Protein AF-A0A3P7VDZ0-F1 (afdb_monomer)

Mean predicted aligned error: 6.52 Å

Sequence (193 aa):
MVHITSHSSLEEVLNEADRRLKEVRNKMLRQIAEELYSLDHYYYLKSYDWALEEYIEALAFYKFLISGEVLLYSEIIDILQFADLVSEENKKFYIELPEITYLMGLFDVGGELMRLAISEISAGNSNTAVNIVNYMRSLHGCYEFLGNIVHTAEWTKKSQVFRDCLMKVENALYKWKIRENDMLIDASLLTIV

Radius of gyration: 20.83 Å; Cα contacts (8 Å, |Δi|>4): 151; chains: 1; bounding box: 50×41×68 Å

Organism: NCBI:txid42155

Structure (mmCIF, N/CA/C/O backbone):
data_AF-A0A3P7VDZ0-F1
#
_entry.id   AF-A0A3P7VDZ0-F1
#
loop_
_atom_site.group_PDB
_atom_site.id
_atom_site.type_symbol
_atom_site.label_atom_id
_atom_site.label_alt_id
_atom_site.label_comp_id
_atom_site.label_asym_id
_atom_site.label_entity_id
_atom_site.label_seq_id
_atom_site.pdbx_PDB_ins_code
_atom_site.Cartn_x
_atom_site.Cartn_y
_atom_site.Cartn_z
_atom_site.occupancy
_atom_site.B_iso_or_equiv
_atom_site.auth_seq_id
_atom_site.auth_comp_id
_atom_site.auth_asym_id
_atom_site.auth_atom_id
_atom_site.pdbx_PDB_model_num
ATOM 1 N N . MET A 1 1 ? 9.859 -6.604 4.871 1.00 41.88 1 MET A N 1
ATOM 2 C CA . MET A 1 1 ? 10.698 -6.435 3.668 1.00 41.88 1 MET A CA 1
ATOM 3 C C . MET A 1 1 ? 10.868 -7.776 2.961 1.00 41.88 1 MET A C 1
ATOM 5 O O . MET A 1 1 ? 11.501 -8.678 3.503 1.00 41.88 1 MET A O 1
ATOM 9 N N . VAL A 1 2 ? 10.225 -7.944 1.805 1.00 43.97 2 VAL A N 1
ATOM 10 C CA . VAL A 1 2 ? 10.308 -9.163 0.989 1.00 43.97 2 VAL A CA 1
ATOM 11 C C . VAL A 1 2 ? 11.516 -9.028 0.062 1.00 43.97 2 VAL A C 1
ATOM 13 O O . VAL A 1 2 ? 11.441 -8.372 -0.970 1.00 43.97 2 VAL A O 1
ATOM 16 N N . HIS A 1 3 ? 12.655 -9.603 0.447 1.00 49.34 3 HIS A N 1
ATOM 17 C CA . HIS A 1 3 ? 13.818 -9.713 -0.434 1.00 49.34 3 HIS A CA 1
ATOM 18 C C . HIS A 1 3 ? 13.750 -11.046 -1.182 1.00 49.34 3 HIS A C 1
ATOM 20 O O . HIS A 1 3 ? 13.955 -12.102 -0.584 1.00 49.34 3 HIS A O 1
ATOM 26 N N . ILE A 1 4 ? 13.466 -10.999 -2.487 1.00 53.09 4 ILE A N 1
ATOM 27 C CA . ILE A 1 4 ? 13.519 -12.180 -3.356 1.00 53.09 4 ILE A CA 1
ATOM 28 C C . ILE A 1 4 ? 14.987 -12.619 -3.435 1.00 53.09 4 ILE A C 1
ATOM 30 O O . ILE A 1 4 ? 15.830 -11.932 -4.010 1.00 53.09 4 ILE A O 1
ATOM 34 N N . THR A 1 5 ? 15.312 -13.736 -2.790 1.00 41.34 5 THR A N 1
ATOM 35 C CA . THR A 1 5 ? 16.631 -14.372 -2.873 1.00 41.34 5 THR A CA 1
ATOM 36 C C . THR A 1 5 ? 16.646 -15.337 -4.057 1.00 41.34 5 THR A C 1
ATOM 38 O O . THR A 1 5 ? 15.640 -15.966 -4.364 1.00 41.34 5 THR A O 1
ATOM 41 N N . SER A 1 6 ? 17.805 -15.476 -4.707 1.00 49.75 6 SER A N 1
ATOM 42 C CA . SER A 1 6 ? 18.051 -16.201 -5.972 1.00 49.75 6 SER A CA 1
ATOM 43 C C . SER A 1 6 ? 17.626 -17.689 -6.032 1.00 49.75 6 SER A C 1
ATOM 45 O O . SER A 1 6 ? 17.862 -18.330 -7.055 1.00 49.75 6 SER A O 1
ATOM 47 N N . HIS A 1 7 ? 17.051 -18.261 -4.969 1.00 45.34 7 HIS A N 1
ATOM 48 C CA . HIS A 1 7 ? 16.758 -19.696 -4.845 1.00 45.34 7 HIS A CA 1
ATOM 49 C C . HIS A 1 7 ? 15.307 -20.052 -4.469 1.00 45.34 7 HIS A C 1
ATOM 51 O O . HIS A 1 7 ? 14.965 -21.227 -4.551 1.00 45.34 7 HIS A O 1
ATOM 57 N N . SER A 1 8 ? 14.454 -19.095 -4.085 1.00 61.25 8 SER A N 1
ATOM 58 C CA . SER A 1 8 ? 13.035 -19.347 -3.767 1.00 61.25 8 SER A CA 1
ATOM 59 C C . SER A 1 8 ? 12.136 -19.006 -4.953 1.00 61.25 8 SER A C 1
ATOM 61 O O . SER A 1 8 ? 12.337 -17.968 -5.590 1.00 61.25 8 SER A O 1
ATOM 63 N N . SER A 1 9 ? 11.121 -19.828 -5.231 1.00 79.56 9 SER A N 1
ATOM 64 C CA . SER A 1 9 ? 10.117 -19.476 -6.241 1.00 79.56 9 SER A CA 1
ATOM 65 C C . SER A 1 9 ? 9.322 -18.240 -5.789 1.00 79.56 9 SER A C 1
ATOM 67 O O . SER A 1 9 ? 9.097 -18.033 -4.596 1.00 79.56 9 SER A O 1
ATOM 69 N N . LEU A 1 10 ? 8.894 -17.392 -6.731 1.00 82.75 10 LEU A N 1
ATOM 70 C CA . LEU A 1 10 ? 8.067 -16.213 -6.418 1.00 82.75 10 LEU A CA 1
ATOM 71 C C . LEU A 1 10 ? 6.807 -16.605 -5.626 1.00 82.75 10 LEU A C 1
ATOM 73 O O . LEU A 1 10 ? 6.397 -15.895 -4.714 1.00 82.75 10 LEU A O 1
ATOM 77 N N . GLU A 1 11 ? 6.236 -17.766 -5.939 1.00 88.00 11 GLU A N 1
ATOM 78 C CA . GLU A 1 11 ? 5.072 -18.328 -5.259 1.00 88.00 11 GLU A CA 1
ATOM 79 C C . GLU A 1 11 ? 5.340 -18.625 -3.775 1.00 88.00 11 GLU A C 1
ATOM 81 O O . GLU A 1 11 ? 4.548 -18.234 -2.920 1.00 88.00 11 GLU A O 1
ATOM 86 N N . GLU A 1 12 ? 6.475 -19.243 -3.436 1.00 90.31 12 GLU A N 1
ATOM 87 C CA . GLU A 1 12 ? 6.864 -19.480 -2.037 1.00 90.31 12 GLU A CA 1
ATOM 88 C C . GLU A 1 12 ? 7.007 -18.172 -1.258 1.00 90.31 12 GLU A C 1
ATOM 90 O O . GLU A 1 12 ? 6.553 -18.065 -0.117 1.00 90.31 12 GLU A O 1
ATOM 95 N N . VAL A 1 13 ? 7.610 -17.164 -1.888 1.00 91.06 13 VAL A N 1
ATOM 96 C CA . VAL A 1 13 ? 7.807 -15.845 -1.284 1.00 91.06 13 VAL A CA 1
ATOM 97 C C . VAL A 1 13 ? 6.468 -15.148 -1.031 1.00 91.06 13 VAL A C 1
ATOM 99 O O . VAL A 1 13 ? 6.268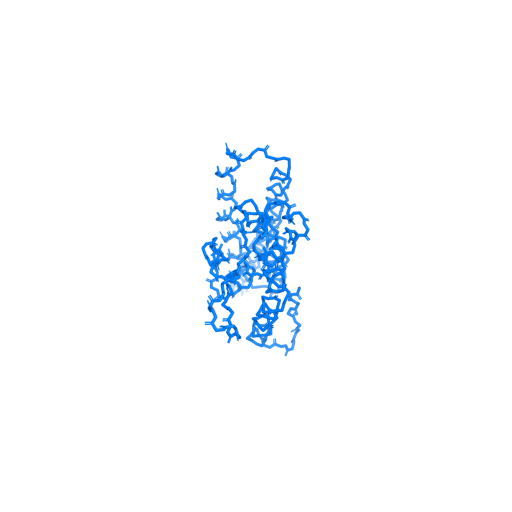 -14.575 0.042 1.00 91.06 13 VAL A O 1
ATOM 102 N N . LEU A 1 14 ? 5.536 -15.218 -1.985 1.00 93.25 14 LEU A N 1
ATOM 103 C CA . LEU A 1 14 ? 4.196 -14.648 -1.841 1.00 93.25 14 LEU A CA 1
ATOM 104 C C . LEU A 1 14 ? 3.371 -15.389 -0.780 1.00 93.25 14 LEU A C 1
ATOM 106 O O . LEU A 1 14 ? 2.705 -14.743 0.028 1.00 93.25 14 LEU A O 1
ATOM 110 N N . ASN A 1 15 ? 3.463 -16.718 -0.717 1.00 94.50 15 ASN A N 1
ATOM 111 C CA . ASN A 1 15 ? 2.801 -17.516 0.316 1.00 94.50 15 ASN A CA 1
ATOM 112 C C . ASN A 1 15 ? 3.334 -17.188 1.719 1.00 94.50 15 ASN A C 1
ATOM 114 O O . ASN A 1 15 ? 2.567 -17.076 2.678 1.00 94.50 15 ASN A O 1
ATOM 118 N N . GLU A 1 16 ? 4.645 -16.984 1.851 1.00 95.12 16 GLU A N 1
ATOM 119 C CA . GLU A 1 16 ? 5.245 -16.563 3.116 1.00 95.12 16 GLU A CA 1
ATOM 120 C C . GLU A 1 16 ? 4.819 -15.143 3.510 1.00 95.12 16 GLU A C 1
ATOM 122 O O . GLU A 1 16 ? 4.532 -14.885 4.682 1.00 95.12 16 GLU A O 1
ATOM 127 N N . ALA A 1 17 ? 4.750 -14.222 2.545 1.00 95.25 17 ALA A N 1
ATOM 128 C CA . ALA A 1 17 ? 4.276 -12.862 2.779 1.00 95.25 17 ALA A CA 1
ATOM 129 C C . ALA A 1 17 ? 2.814 -12.848 3.259 1.00 95.25 17 ALA A C 1
ATOM 131 O O . ALA A 1 17 ? 2.520 -12.215 4.273 1.00 95.25 17 ALA A O 1
ATOM 132 N N . ASP A 1 18 ? 1.928 -13.608 2.608 1.00 96.56 18 ASP A N 1
ATOM 133 C CA . ASP A 1 18 ? 0.525 -13.772 3.011 1.00 96.56 18 ASP A CA 1
ATOM 134 C C . ASP A 1 18 ? 0.398 -14.298 4.446 1.00 96.56 18 ASP A C 1
ATOM 136 O O . ASP A 1 18 ? -0.336 -13.745 5.270 1.00 96.56 18 ASP A O 1
ATOM 140 N N . ARG A 1 19 ? 1.179 -15.333 4.785 1.00 97.25 19 ARG A N 1
ATOM 141 C CA . ARG A 1 19 ? 1.208 -15.897 6.138 1.00 97.25 19 ARG A CA 1
ATOM 142 C C . ARG A 1 19 ? 1.591 -14.845 7.179 1.00 97.25 19 ARG A C 1
ATOM 144 O O . ARG A 1 19 ? 0.934 -14.752 8.216 1.00 97.25 19 ARG A O 1
ATOM 151 N N . ARG A 1 20 ? 2.623 -14.041 6.905 1.00 97.38 20 ARG A N 1
ATOM 152 C CA . ARG A 1 20 ? 3.087 -12.983 7.818 1.00 97.38 20 ARG A CA 1
ATOM 153 C C . ARG A 1 20 ? 2.088 -11.839 7.946 1.00 97.38 20 ARG A C 1
ATOM 155 O O .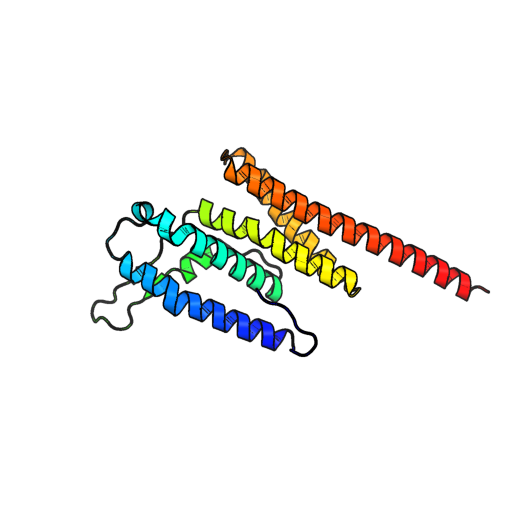 ARG A 1 20 ? 1.855 -11.377 9.057 1.00 97.38 20 ARG A O 1
ATOM 162 N N . LEU A 1 21 ? 1.463 -11.414 6.848 1.00 97.25 21 LEU A N 1
ATOM 163 C CA . LEU A 1 21 ? 0.412 -10.391 6.872 1.00 97.25 21 LEU A CA 1
ATOM 164 C C . LEU A 1 21 ? -0.771 -10.846 7.737 1.00 97.25 21 LEU A C 1
ATOM 166 O O . LEU A 1 21 ? -1.219 -10.116 8.624 1.00 97.25 21 LEU A O 1
ATOM 170 N N . LYS A 1 22 ? -1.208 -12.100 7.567 1.00 96.88 22 LYS A N 1
ATOM 171 C CA . LYS A 1 22 ? -2.244 -12.718 8.409 1.00 96.88 22 LYS A CA 1
ATOM 172 C C . LYS A 1 22 ? -1.822 -12.824 9.871 1.00 96.88 22 LYS A C 1
ATOM 174 O O . LYS A 1 22 ? -2.659 -12.657 10.754 1.00 96.88 22 LYS A O 1
ATOM 179 N N . GLU A 1 23 ? -0.551 -13.095 10.149 1.00 96.62 23 GLU A N 1
ATOM 180 C CA . GLU 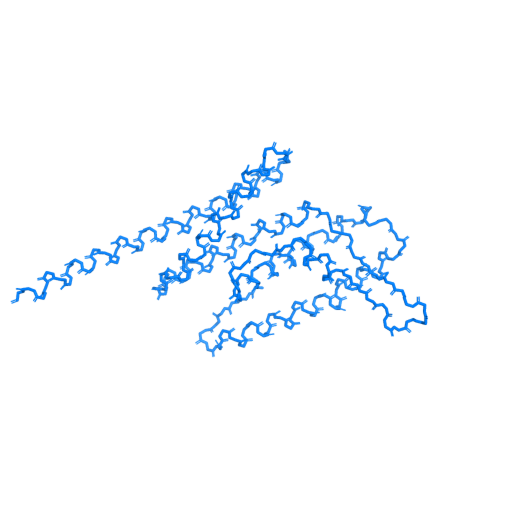A 1 23 ? -0.035 -13.138 11.516 1.00 96.62 23 GLU A CA 1
ATOM 181 C C . GLU A 1 23 ? -0.079 -11.761 12.190 1.00 96.62 23 GLU A C 1
ATOM 183 O O . GLU A 1 23 ? -0.595 -11.657 13.305 1.00 96.62 23 GLU A O 1
ATOM 188 N N . VAL A 1 24 ? 0.382 -10.706 11.507 1.00 96.88 24 VAL A N 1
ATOM 189 C CA . VAL A 1 24 ? 0.306 -9.319 11.999 1.00 96.88 24 VAL A CA 1
ATOM 190 C C . VAL A 1 24 ? -1.144 -8.934 12.281 1.00 96.88 24 VAL A C 1
ATOM 192 O O . VAL A 1 24 ? -1.451 -8.456 13.375 1.00 96.88 24 VAL A O 1
ATOM 195 N N . ARG A 1 25 ? -2.057 -9.234 11.348 1.00 95.81 25 ARG A N 1
ATOM 196 C CA . ARG A 1 25 ? -3.496 -9.018 11.529 1.00 95.81 25 ARG A CA 1
ATOM 197 C C . ARG A 1 25 ? -4.030 -9.736 12.768 1.00 95.81 25 ARG A C 1
ATOM 199 O O . ARG A 1 25 ? -4.633 -9.120 13.639 1.00 95.81 25 ARG A O 1
ATOM 206 N N . ASN A 1 26 ? -3.839 -11.050 12.835 1.00 94.50 26 ASN A N 1
ATOM 207 C CA . ASN A 1 26 ? -4.527 -11.896 13.809 1.00 94.50 26 ASN A CA 1
ATOM 208 C C . ASN A 1 26 ? -3.929 -11.815 15.218 1.00 94.50 26 ASN A C 1
ATOM 210 O O . ASN A 1 26 ? -4.607 -12.201 16.169 1.00 94.50 26 ASN A O 1
ATOM 214 N N . LYS A 1 27 ? -2.679 -11.358 15.353 1.00 93.81 27 LYS A N 1
ATOM 215 C CA . LYS A 1 27 ? -2.020 -11.161 16.647 1.00 93.81 27 LYS A CA 1
ATOM 216 C C . LYS A 1 27 ? -2.000 -9.686 17.028 1.00 93.81 27 LYS A C 1
ATOM 218 O O . LYS A 1 27 ? -2.715 -9.294 17.937 1.00 93.81 27 LYS A O 1
ATOM 223 N N . MET A 1 28 ? -1.216 -8.877 16.319 1.00 94.75 28 MET A N 1
ATOM 224 C CA . MET A 1 28 ? -0.908 -7.504 16.729 1.00 94.75 28 MET A CA 1
ATOM 225 C C . MET A 1 28 ? -2.112 -6.577 16.559 1.00 94.75 28 MET A C 1
ATOM 227 O O . MET A 1 28 ? -2.534 -5.941 17.519 1.00 94.75 28 MET A O 1
ATOM 231 N N . LEU A 1 29 ? -2.706 -6.533 15.361 1.00 95.19 29 LEU A N 1
ATOM 232 C CA . LEU A 1 29 ? -3.853 -5.652 15.108 1.00 95.19 29 LEU A CA 1
ATOM 233 C C . LEU A 1 29 ? -5.083 -6.102 15.898 1.00 95.19 29 LEU A C 1
ATOM 235 O O . LEU A 1 29 ? -5.810 -5.276 16.434 1.00 95.19 29 LEU A O 1
ATOM 239 N N . ARG A 1 30 ? -5.282 -7.413 16.049 1.00 94.62 30 ARG A N 1
ATOM 240 C CA . ARG A 1 30 ? -6.339 -7.930 16.916 1.00 94.62 30 ARG A CA 1
ATOM 241 C C . ARG A 1 30 ? -6.172 -7.475 18.370 1.00 94.62 30 ARG A C 1
ATOM 243 O O . ARG A 1 30 ? -7.149 -7.033 18.957 1.00 94.62 30 ARG A O 1
ATOM 250 N N . GLN A 1 31 ? -4.965 -7.558 18.933 1.00 93.81 31 GLN A N 1
ATOM 251 C CA . GLN A 1 31 ? -4.696 -7.086 20.298 1.00 93.81 31 GLN A CA 1
ATOM 252 C C . GLN A 1 31 ? -5.000 -5.594 20.449 1.00 93.81 31 GLN A C 1
ATOM 254 O O . GLN A 1 31 ? -5.665 -5.209 21.404 1.00 93.81 31 GLN A O 1
ATOM 259 N N . ILE A 1 32 ? -4.603 -4.773 19.471 1.00 94.25 32 ILE A N 1
ATOM 260 C CA . ILE A 1 32 ? -4.946 -3.344 19.447 1.00 94.25 32 ILE A CA 1
ATOM 261 C C . ILE A 1 32 ? -6.471 -3.155 19.430 1.00 94.25 32 ILE A C 1
ATOM 263 O O . ILE A 1 32 ? -7.001 -2.378 20.215 1.00 94.25 32 ILE A O 1
ATOM 267 N N . ALA A 1 33 ? -7.196 -3.891 18.583 1.00 94.12 33 ALA A N 1
ATOM 268 C CA . ALA A 1 33 ? -8.655 -3.802 18.501 1.00 94.12 33 ALA A CA 1
ATOM 269 C C . ALA A 1 33 ? -9.360 -4.230 19.805 1.00 94.12 33 ALA A C 1
ATOM 271 O O . ALA A 1 33 ? -10.389 -3.665 20.170 1.00 94.12 33 ALA A O 1
ATOM 272 N N . GLU A 1 34 ? -8.817 -5.229 20.505 1.00 93.19 34 GLU A N 1
ATOM 273 C CA . GLU A 1 34 ? -9.317 -5.684 21.806 1.00 93.19 34 GLU A CA 1
ATOM 274 C C . GLU A 1 34 ? -9.048 -4.648 22.911 1.00 93.19 34 GLU A C 1
ATOM 276 O O . GLU A 1 34 ? -9.934 -4.385 23.723 1.00 93.19 34 GLU A O 1
ATOM 281 N N . GLU A 1 35 ? -7.872 -4.011 22.921 1.00 92.94 35 GLU A N 1
ATOM 282 C CA . GLU A 1 35 ? -7.527 -2.941 23.871 1.00 92.94 35 GLU A CA 1
ATOM 283 C C . GLU A 1 35 ? -8.344 -1.663 23.651 1.00 92.94 35 GLU A C 1
ATOM 285 O O . GLU A 1 35 ? -8.702 -0.982 24.611 1.00 92.94 35 GLU A O 1
ATOM 290 N N . LEU A 1 36 ? -8.668 -1.350 22.395 1.00 92.44 36 LEU A N 1
ATOM 291 C CA . LEU A 1 36 ? -9.483 -0.194 22.023 1.00 92.44 36 LEU A CA 1
ATOM 292 C C . LEU A 1 36 ? -10.987 -0.410 22.243 1.00 92.44 36 LEU A C 1
ATOM 294 O O . LEU A 1 36 ? -11.777 0.517 22.063 1.00 92.44 36 LEU A O 1
ATOM 298 N N . TYR A 1 37 ? -11.408 -1.608 22.655 1.00 91.81 37 TYR A N 1
ATOM 299 C CA . TYR A 1 37 ? -12.819 -1.920 22.833 1.00 91.81 37 TYR A CA 1
ATOM 300 C C . TYR A 1 37 ? -13.507 -0.945 23.801 1.00 91.81 37 TYR A C 1
ATOM 302 O O . TYR A 1 37 ? -13.146 -0.836 24.972 1.00 91.81 37 TYR A O 1
ATOM 310 N N . SER A 1 38 ? -14.570 -0.293 23.321 1.00 87.25 38 SER A N 1
ATOM 311 C CA . SER A 1 38 ? -15.335 0.726 24.063 1.00 87.25 38 SER A CA 1
ATOM 312 C C . SER A 1 38 ? -14.548 1.999 24.420 1.00 87.25 38 SER A C 1
ATOM 314 O O . SER A 1 38 ? -14.977 2.751 25.298 1.00 87.25 38 SER A O 1
ATOM 316 N N . LEU A 1 39 ? -13.424 2.260 23.747 1.00 91.50 39 LEU A N 1
ATOM 317 C CA . LEU A 1 39 ? -12.650 3.497 23.860 1.00 91.50 39 LEU A CA 1
ATOM 318 C C . LEU A 1 39 ? -12.834 4.382 22.620 1.00 91.50 39 LEU A C 1
ATOM 320 O O . LEU A 1 39 ? -13.249 3.924 21.560 1.00 91.50 39 LEU A O 1
ATOM 324 N N . ASP A 1 40 ? -12.498 5.665 22.752 1.00 90.44 40 ASP A N 1
ATOM 325 C CA . ASP A 1 40 ? -12.400 6.576 21.609 1.00 90.44 40 ASP A CA 1
ATOM 326 C C . ASP A 1 40 ? -11.082 6.322 20.862 1.00 90.44 40 ASP A C 1
ATOM 328 O O . ASP A 1 40 ? -9.997 6.640 21.358 1.00 90.44 40 ASP A O 1
ATOM 332 N N . HIS A 1 41 ? -11.173 5.747 19.663 1.00 91.06 41 HIS A N 1
ATOM 333 C CA . HIS A 1 41 ? -10.011 5.364 18.864 1.00 91.06 41 HIS A CA 1
ATOM 334 C C . HIS A 1 41 ? -9.154 6.565 18.440 1.00 91.06 41 HIS A C 1
ATOM 336 O O . HIS A 1 41 ? -7.928 6.431 18.373 1.00 91.06 41 HIS A O 1
ATOM 342 N N . TYR A 1 42 ? -9.755 7.738 18.209 1.00 89.06 42 TYR A N 1
ATOM 343 C CA . TYR A 1 42 ? -9.033 8.944 17.786 1.00 89.06 42 TYR A CA 1
ATOM 344 C C . TYR A 1 42 ? -8.110 9.475 18.879 1.00 89.06 42 TYR A C 1
ATOM 346 O O . TYR A 1 42 ? -7.046 10.021 18.577 1.00 89.06 42 TYR A O 1
ATOM 354 N N . TYR A 1 43 ? -8.476 9.281 20.148 1.00 91.88 43 TYR A N 1
ATOM 355 C CA . TYR A 1 43 ? -7.634 9.678 21.274 1.00 91.88 43 TYR A CA 1
ATOM 356 C C . TYR A 1 43 ? -6.300 8.913 21.287 1.00 91.88 43 TYR A C 1
ATOM 358 O O . TYR A 1 43 ? -5.256 9.482 21.614 1.00 91.88 43 TYR A O 1
ATOM 366 N N . TYR A 1 44 ? -6.325 7.641 20.881 1.00 92.50 44 TYR A N 1
ATOM 367 C CA . TYR A 1 44 ? -5.168 6.740 20.894 1.00 92.50 44 TYR A CA 1
ATOM 368 C C . TYR A 1 44 ? -4.506 6.557 19.528 1.00 92.50 44 TYR A C 1
ATOM 370 O O . TYR A 1 44 ? -3.475 5.894 19.448 1.00 92.50 44 TYR A O 1
ATOM 378 N N . LEU A 1 45 ? -5.054 7.152 18.464 1.00 90.50 45 LEU A N 1
ATOM 379 C CA . LEU A 1 45 ? -4.613 6.950 17.082 1.00 90.50 45 LEU A CA 1
ATOM 380 C C . LEU A 1 45 ? -3.092 7.056 16.924 1.00 90.50 45 LEU A C 1
ATOM 382 O O . LEU A 1 45 ? -2.454 6.143 16.413 1.00 90.50 45 LEU A O 1
ATOM 386 N N . LYS A 1 46 ? -2.482 8.115 17.473 1.00 91.25 46 LYS A N 1
ATOM 387 C CA . LYS A 1 46 ? -1.030 8.356 17.383 1.00 91.25 46 LYS A CA 1
ATOM 388 C C . LYS A 1 46 ? -0.157 7.229 17.947 1.00 91.25 46 LYS A C 1
ATOM 390 O O . LYS A 1 46 ? 1.032 7.190 17.645 1.00 91.25 46 LYS A O 1
ATOM 395 N N . SER A 1 47 ? -0.707 6.350 18.782 1.00 92.75 47 SER A N 1
ATOM 396 C CA . SER A 1 47 ? 0.014 5.211 19.351 1.00 92.75 47 SER A CA 1
ATOM 397 C C . SER A 1 47 ? 0.175 4.048 18.370 1.00 92.75 47 SER A C 1
ATOM 399 O O . SER A 1 47 ? 1.108 3.267 18.535 1.00 92.75 47 SER A O 1
ATOM 401 N N . TYR A 1 48 ? -0.699 3.928 17.365 1.00 92.81 48 TYR A N 1
ATOM 402 C CA . TYR A 1 48 ? -0.697 2.811 16.410 1.00 92.81 48 TYR A CA 1
ATOM 403 C C . TYR A 1 48 ? -0.755 3.237 14.935 1.00 92.81 48 TYR A C 1
ATOM 405 O O . TYR A 1 48 ? -0.612 2.383 14.065 1.00 92.81 48 TYR A O 1
ATOM 413 N N . ASP A 1 49 ? -0.909 4.531 14.645 1.00 94.44 49 ASP A N 1
ATOM 414 C CA . ASP A 1 49 ? -1.031 5.088 13.290 1.00 94.44 49 ASP A CA 1
ATOM 415 C C . ASP A 1 49 ? 0.108 4.638 12.364 1.00 94.44 49 ASP A C 1
ATOM 417 O O . ASP A 1 49 ? -0.134 4.063 11.308 1.00 94.44 49 ASP A O 1
ATOM 421 N N . TRP A 1 50 ? 1.356 4.753 12.836 1.00 94.62 50 TRP A N 1
ATOM 422 C CA . TRP A 1 50 ? 2.539 4.265 12.115 1.00 94.62 50 TRP A CA 1
ATOM 423 C C . TRP A 1 50 ? 2.397 2.787 11.738 1.00 94.62 50 TRP A C 1
ATOM 425 O O . TRP A 1 50 ? 2.687 2.387 10.613 1.00 94.62 50 TRP A O 1
ATOM 435 N N . ALA A 1 51 ? 1.953 1.948 12.677 1.00 95.44 51 ALA A N 1
ATOM 436 C CA . ALA A 1 51 ? 1.825 0.517 12.430 1.00 95.44 51 ALA A CA 1
ATOM 437 C C . ALA A 1 51 ? 0.764 0.218 11.360 1.00 95.44 51 ALA A C 1
ATOM 439 O O . ALA A 1 51 ? 0.924 -0.742 10.605 1.00 95.44 51 ALA A O 1
ATOM 440 N N . LEU A 1 52 ? -0.289 1.037 11.272 1.00 96.88 52 LEU A N 1
ATOM 441 C CA . LEU A 1 52 ? -1.264 0.950 10.190 1.00 96.88 52 LEU A CA 1
ATOM 442 C C . LEU A 1 52 ? -0.666 1.392 8.854 1.00 96.88 52 LEU A C 1
ATOM 444 O O . LEU A 1 52 ? -0.868 0.682 7.875 1.00 96.88 52 LEU A O 1
ATOM 448 N N . GLU A 1 53 ? 0.093 2.491 8.806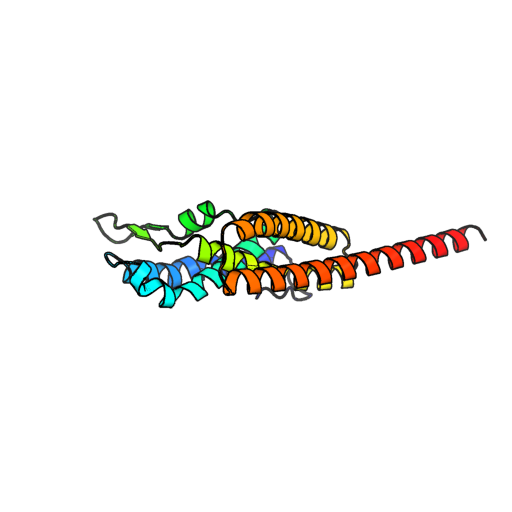 1.00 97.50 53 GLU A N 1
ATOM 449 C CA . GLU A 1 53 ? 0.764 2.941 7.575 1.00 97.50 53 GLU A CA 1
ATOM 450 C C . GLU A 1 53 ? 1.674 1.848 6.994 1.00 97.50 53 GLU A C 1
ATOM 452 O O . GLU A 1 53 ? 1.519 1.473 5.833 1.00 97.50 53 GLU A O 1
ATOM 457 N N . GLU A 1 54 ? 2.538 1.252 7.820 1.00 97.62 54 GLU A N 1
ATOM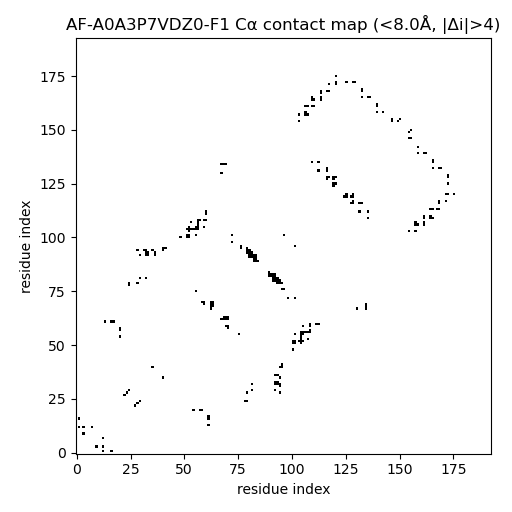 458 C CA . GLU A 1 54 ? 3.444 0.160 7.421 1.00 97.62 54 GLU A CA 1
ATOM 459 C C . GLU A 1 54 ? 2.685 -1.097 6.974 1.00 97.62 54 GLU A C 1
ATOM 461 O O . GLU A 1 54 ? 3.058 -1.781 6.016 1.00 97.62 54 GLU A O 1
ATOM 466 N N . TYR A 1 55 ? 1.597 -1.433 7.673 1.00 97.94 55 TYR A N 1
ATOM 467 C CA . TYR A 1 55 ? 0.772 -2.581 7.310 1.00 97.94 55 TYR A CA 1
ATOM 468 C C . TYR A 1 55 ? 0.056 -2.359 5.970 1.00 97.94 55 TYR A C 1
ATOM 470 O O . TYR A 1 55 ? -0.036 -3.281 5.154 1.00 97.94 55 TYR A O 1
ATOM 478 N N . ILE A 1 56 ? -0.404 -1.133 5.714 1.00 98.31 56 ILE A N 1
ATOM 479 C CA . ILE A 1 56 ? -1.032 -0.721 4.455 1.00 98.31 56 ILE A CA 1
ATOM 480 C C . ILE A 1 56 ? -0.010 -0.715 3.320 1.00 98.31 56 ILE A C 1
ATOM 482 O O . ILE A 1 56 ? -0.314 -1.247 2.253 1.00 98.31 56 ILE A O 1
ATOM 486 N N . GLU A 1 57 ? 1.206 -0.209 3.542 1.00 98.38 57 GLU A N 1
ATOM 487 C CA . GLU A 1 57 ? 2.309 -0.299 2.578 1.00 98.38 57 GLU A CA 1
ATOM 488 C C . GLU A 1 57 ? 2.570 -1.761 2.188 1.00 98.38 57 GLU A C 1
ATOM 490 O O . GLU A 1 57 ? 2.602 -2.105 1.001 1.00 98.38 57 GLU A O 1
ATOM 495 N N . ALA A 1 58 ? 2.702 -2.645 3.182 1.00 98.06 58 ALA A N 1
ATOM 496 C CA . ALA A 1 58 ? 2.982 -4.058 2.954 1.00 98.06 58 ALA A CA 1
ATOM 497 C C . ALA A 1 58 ? 1.853 -4.761 2.183 1.00 98.06 58 ALA A C 1
ATOM 499 O O . ALA A 1 58 ? 2.127 -5.531 1.256 1.00 98.06 58 ALA A O 1
ATOM 500 N N . LEU A 1 59 ? 0.590 -4.482 2.524 1.00 97.94 59 LEU A N 1
ATOM 501 C CA . LEU A 1 59 ? -0.570 -4.997 1.795 1.00 97.94 59 LEU A CA 1
ATOM 502 C C . LEU A 1 59 ? -0.647 -4.448 0.369 1.00 97.94 59 LEU A C 1
ATOM 504 O O . LEU A 1 59 ? -0.954 -5.202 -0.553 1.00 97.94 59 LEU A O 1
ATOM 508 N N . ALA A 1 60 ? -0.351 -3.164 0.171 1.00 97.94 60 ALA A N 1
ATOM 509 C CA . ALA A 1 60 ? -0.400 -2.530 -1.141 1.00 97.94 60 ALA A CA 1
ATOM 510 C C . ALA A 1 60 ? 0.667 -3.117 -2.061 1.00 97.94 60 ALA A C 1
ATOM 512 O O . ALA A 1 60 ? 0.381 -3.458 -3.209 1.00 97.94 60 ALA A O 1
ATOM 513 N N . PHE A 1 61 ? 1.876 -3.312 -1.534 1.00 97.75 61 PHE A N 1
ATOM 514 C CA . PHE A 1 61 ? 2.951 -3.963 -2.265 1.00 97.75 61 PHE A CA 1
ATOM 515 C C . PHE A 1 61 ? 2.607 -5.421 -2.597 1.00 97.75 61 PHE A C 1
ATOM 517 O O . PHE A 1 61 ? 2.762 -5.848 -3.740 1.00 97.75 61 PHE A O 1
ATOM 524 N N . TYR A 1 62 ? 2.073 -6.176 -1.634 1.00 97.25 62 TYR A N 1
ATOM 525 C CA . TYR A 1 62 ? 1.632 -7.556 -1.847 1.00 97.25 62 TYR A CA 1
ATOM 526 C C . TYR A 1 62 ? 0.534 -7.662 -2.919 1.00 97.25 62 TYR A C 1
ATOM 528 O O . TYR A 1 62 ? 0.651 -8.469 -3.843 1.00 97.25 62 TYR A O 1
ATOM 536 N N . LYS A 1 63 ? -0.500 -6.813 -2.850 1.00 96.69 63 LYS A N 1
ATOM 537 C CA . LYS A 1 63 ? -1.595 -6.796 -3.830 1.00 96.69 63 LYS A CA 1
ATOM 538 C C . LYS A 1 63 ? -1.092 -6.443 -5.228 1.00 96.69 63 LYS A C 1
ATOM 540 O O . LYS A 1 63 ? -1.477 -7.107 -6.197 1.00 96.69 63 LYS A O 1
ATOM 545 N N . PHE A 1 64 ? -0.194 -5.462 -5.325 1.00 96.06 64 PHE A N 1
ATOM 546 C CA . PHE A 1 64 ? 0.464 -5.111 -6.579 1.00 96.06 64 PHE A CA 1
ATOM 547 C C . PHE A 1 64 ? 1.212 -6.310 -7.181 1.00 96.06 64 PHE A C 1
ATOM 549 O O . PHE A 1 64 ? 1.048 -6.588 -8.365 1.00 96.06 64 PHE A O 1
ATOM 556 N N . LEU A 1 65 ? 1.980 -7.058 -6.382 1.00 94.38 65 LEU A N 1
ATOM 557 C CA . LEU A 1 65 ? 2.730 -8.219 -6.879 1.00 94.38 65 LEU A CA 1
ATOM 558 C C . LEU A 1 65 ? 1.831 -9.339 -7.424 1.00 94.38 65 LEU A C 1
ATOM 560 O O . LEU A 1 65 ? 2.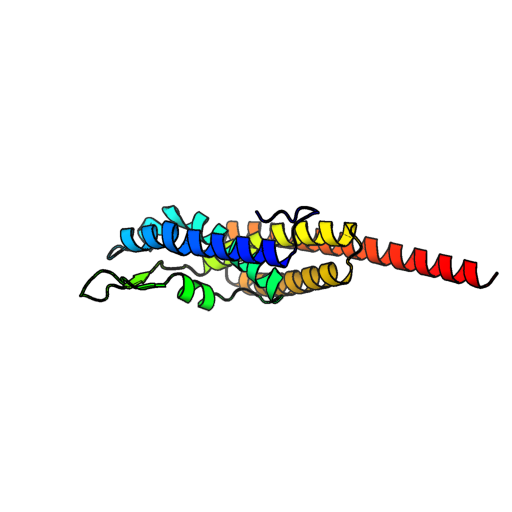248 -10.065 -8.322 1.00 94.38 65 LEU A O 1
ATOM 564 N N . ILE A 1 66 ? 0.614 -9.483 -6.897 1.00 94.38 66 ILE A N 1
ATOM 565 C CA . ILE A 1 66 ? -0.316 -10.550 -7.298 1.00 94.38 66 ILE A CA 1
ATOM 566 C C . ILE A 1 66 ? -1.183 -10.154 -8.490 1.00 94.38 66 ILE A C 1
ATOM 568 O O . ILE A 1 66 ? -1.434 -10.975 -9.369 1.00 94.38 66 ILE A O 1
ATOM 572 N N . SER A 1 67 ? -1.675 -8.918 -8.498 1.00 93.88 67 SER A N 1
ATOM 573 C CA . SER A 1 67 ? -2.739 -8.484 -9.414 1.00 93.88 67 SER A CA 1
ATOM 574 C C . SER A 1 67 ? -2.389 -7.241 -10.228 1.00 93.88 67 SER A C 1
ATOM 576 O O . SER A 1 67 ? -3.033 -6.965 -11.235 1.00 93.88 67 SER A O 1
ATOM 578 N N . GLY A 1 68 ? -1.379 -6.475 -9.808 1.00 93.56 68 GLY A N 1
ATOM 579 C CA . GLY A 1 68 ? -1.089 -5.150 -10.356 1.00 93.56 68 GLY A CA 1
ATOM 580 C C . GLY A 1 68 ? -2.126 -4.082 -9.989 1.00 93.56 68 GLY A C 1
ATOM 581 O O . GLY A 1 68 ? -2.063 -2.977 -10.523 1.00 93.56 68 GLY A O 1
ATOM 582 N N . GLU A 1 69 ? -3.078 -4.388 -9.103 1.00 94.00 69 GLU A N 1
ATOM 583 C CA . GLU A 1 69 ? -4.157 -3.480 -8.714 1.00 94.00 69 GLU A CA 1
ATOM 584 C C . GLU A 1 69 ? -3.819 -2.646 -7.477 1.00 94.00 69 GLU A C 1
ATOM 586 O O . GLU A 1 69 ? -3.007 -3.027 -6.631 1.00 94.00 69 GLU A O 1
ATOM 591 N N . VAL A 1 70 ? -4.495 -1.502 -7.357 1.00 94.81 70 VAL A N 1
ATOM 592 C CA . VAL A 1 70 ? -4.401 -0.628 -6.185 1.00 94.81 70 VAL A CA 1
ATOM 593 C C . VAL A 1 70 ? -5.166 -1.252 -5.018 1.00 94.81 70 VAL A C 1
ATOM 595 O O . VAL A 1 70 ? -6.265 -1.790 -5.179 1.00 94.81 70 VAL A O 1
ATOM 598 N N . LEU A 1 71 ? -4.582 -1.170 -3.826 1.00 96.56 71 LEU A N 1
ATOM 599 C CA . LEU A 1 71 ? -5.252 -1.533 -2.583 1.00 96.56 71 LEU A CA 1
ATOM 600 C C . LEU A 1 71 ? -6.320 -0.496 -2.255 1.00 96.56 71 LEU A C 1
ATOM 602 O O . LEU A 1 71 ? -5.997 0.674 -2.079 1.00 96.56 71 LEU A O 1
ATOM 606 N N . LEU A 1 72 ? -7.576 -0.911 -2.171 1.00 96.75 72 LEU A N 1
ATOM 607 C CA . LEU A 1 72 ? -8.714 -0.046 -1.900 1.00 96.75 72 LEU A CA 1
ATOM 608 C C . LEU A 1 72 ? -8.901 0.142 -0.396 1.00 96.75 72 LEU A C 1
ATOM 610 O O . LEU A 1 72 ? -8.704 -0.771 0.403 1.00 96.75 72 LEU A O 1
ATOM 614 N N . TYR A 1 73 ? -9.377 1.324 -0.018 1.00 96.81 73 TYR A N 1
ATOM 615 C CA . TYR A 1 73 ? -9.690 1.655 1.371 1.00 96.81 73 TYR A CA 1
ATOM 616 C C . TYR A 1 73 ? -10.702 0.678 2.005 1.00 96.81 73 TYR A C 1
ATOM 618 O O . TYR A 1 73 ? -10.520 0.240 3.140 1.00 96.81 73 TYR A O 1
ATOM 626 N N . SER A 1 74 ? -11.724 0.261 1.246 1.00 97.00 74 SER A N 1
ATOM 627 C CA . SER A 1 74 ? -12.732 -0.705 1.705 1.00 97.00 74 SER A CA 1
ATOM 628 C C . SER A 1 74 ? -12.140 -2.072 2.052 1.00 97.00 74 SER A C 1
ATOM 630 O O . SER A 1 74 ? -12.575 -2.694 3.014 1.00 97.00 74 SER A O 1
ATOM 632 N N . GLU A 1 75 ? -11.115 -2.520 1.319 1.00 96.88 75 GLU A N 1
ATOM 633 C CA . GLU A 1 75 ? -10.447 -3.795 1.607 1.00 96.88 75 GLU A CA 1
ATOM 634 C C . GLU A 1 75 ? -9.756 -3.756 2.973 1.00 96.88 75 GLU A C 1
ATOM 636 O O . GLU A 1 75 ? -9.759 -4.749 3.697 1.00 96.88 75 GLU A O 1
ATOM 641 N N . ILE A 1 76 ? -9.206 -2.602 3.364 1.00 96.81 76 ILE A N 1
ATOM 642 C CA . ILE A 1 76 ? -8.568 -2.449 4.673 1.00 96.81 76 ILE A CA 1
ATOM 643 C C . ILE A 1 76 ? -9.600 -2.387 5.791 1.00 96.81 76 ILE A C 1
ATOM 645 O O . ILE A 1 76 ? -9.406 -3.039 6.816 1.00 96.81 76 ILE A O 1
ATOM 649 N N . ILE A 1 77 ? -10.710 -1.673 5.592 1.00 95.75 77 ILE A N 1
ATOM 650 C CA . ILE A 1 77 ? -11.811 -1.659 6.566 1.00 95.75 77 ILE A CA 1
ATOM 651 C C . ILE A 1 77 ? -12.288 -3.083 6.865 1.00 95.75 77 ILE A C 1
ATOM 653 O O . ILE A 1 77 ? -12.491 -3.427 8.029 1.00 95.75 77 ILE A O 1
ATOM 657 N N . ASP A 1 78 ? -12.436 -3.923 5.844 1.00 95.00 78 ASP A N 1
ATOM 658 C CA . ASP A 1 78 ? -12.863 -5.311 6.030 1.00 95.00 78 ASP A CA 1
ATOM 659 C C . ASP A 1 78 ? -11.799 -6.144 6.764 1.00 95.00 78 ASP A C 1
ATOM 661 O O . ASP A 1 78 ? -12.117 -6.948 7.645 1.00 95.00 78 ASP A O 1
ATOM 665 N N . ILE A 1 79 ? -10.515 -5.922 6.467 1.00 95.38 79 ILE A N 1
ATOM 666 C CA . ILE A 1 79 ? -9.396 -6.593 7.146 1.00 95.38 79 ILE A CA 1
ATOM 667 C C . ILE A 1 79 ? -9.328 -6.222 8.633 1.00 95.38 79 ILE A C 1
ATOM 669 O O . ILE A 1 79 ? -9.026 -7.098 9.452 1.00 95.38 79 ILE A O 1
ATOM 673 N N . LEU A 1 80 ? -9.610 -4.963 8.980 1.00 95.56 80 LEU A N 1
ATOM 674 C CA . LEU A 1 80 ? -9.546 -4.415 10.341 1.00 95.56 80 LEU A CA 1
ATOM 675 C C . LEU A 1 80 ? -10.784 -4.724 11.197 1.00 95.56 80 LEU A C 1
ATOM 677 O O . LEU A 1 80 ? -10.894 -4.219 12.314 1.00 95.56 80 LEU A O 1
ATOM 681 N N . GLN A 1 81 ? -11.696 -5.568 10.710 1.00 94.06 81 GLN A N 1
ATOM 682 C CA . GLN A 1 81 ? -12.800 -6.117 11.493 1.00 94.06 81 GLN A CA 1
ATOM 683 C C . GLN A 1 81 ? -12.441 -7.488 12.077 1.00 94.06 81 GLN A C 1
ATOM 685 O O . GLN A 1 81 ? -11.945 -8.385 11.386 1.00 94.06 81 GLN A O 1
ATOM 690 N N . PHE A 1 82 ? -12.756 -7.678 13.356 1.00 92.25 82 PHE A N 1
ATOM 691 C CA . PHE A 1 82 ? -12.468 -8.890 14.113 1.00 92.25 82 PHE A CA 1
ATOM 692 C C . PHE A 1 82 ? -13.728 -9.369 14.836 1.00 92.25 82 PHE A C 1
ATOM 694 O O . PHE A 1 82 ? -14.380 -8.621 15.562 1.00 92.25 82 PHE A O 1
ATOM 701 N N . ALA A 1 83 ? -14.071 -10.640 14.646 1.00 84.69 83 ALA A N 1
ATOM 702 C CA . ALA A 1 83 ? -15.137 -11.284 15.400 1.00 84.69 83 ALA A CA 1
ATOM 703 C C . ALA A 1 83 ? -14.555 -11.963 16.641 1.00 84.69 83 ALA A C 1
ATOM 705 O O . ALA A 1 83 ? -13.558 -12.687 16.547 1.00 84.69 83 ALA A O 1
ATOM 706 N N . ASP A 1 84 ? -15.197 -11.761 17.787 1.00 76.19 84 ASP A N 1
ATOM 707 C CA . ASP A 1 84 ? -14.941 -12.562 18.970 1.00 76.19 84 ASP A CA 1
ATOM 708 C C . ASP A 1 84 ? -15.588 -13.937 18.789 1.00 76.19 84 ASP A C 1
ATOM 710 O O . ASP A 1 84 ? -16.807 -14.083 18.829 1.00 76.19 84 ASP A O 1
ATOM 714 N N . LEU A 1 85 ? -14.759 -14.950 18.545 1.00 68.56 85 LEU A N 1
ATOM 715 C CA . LEU A 1 85 ? -15.206 -16.340 18.428 1.00 68.56 85 LEU A CA 1
ATOM 716 C C . LEU A 1 85 ? -15.315 -17.038 19.794 1.00 68.56 85 LEU A C 1
ATOM 718 O O . LEU A 1 85 ? -15.652 -18.219 19.842 1.00 68.56 85 LEU A O 1
ATOM 722 N N . VAL A 1 86 ? -14.961 -16.348 20.885 1.00 67.31 86 VAL A N 1
ATOM 723 C CA . VAL A 1 86 ? -14.815 -16.936 22.223 1.00 67.31 86 VAL A CA 1
ATOM 724 C C . VAL A 1 86 ? -15.958 -16.524 23.152 1.00 67.31 86 VAL A C 1
ATOM 7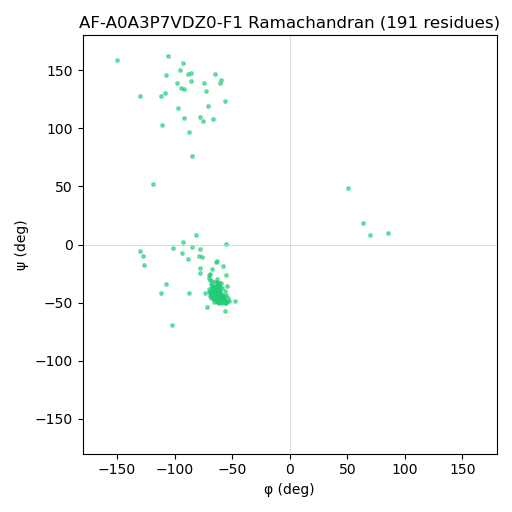26 O O . VAL A 1 86 ? -16.366 -17.329 23.987 1.00 67.31 86 VAL A O 1
ATOM 729 N N . SER A 1 87 ? -16.498 -15.307 23.026 1.00 62.09 87 SER A N 1
ATOM 730 C CA . SER A 1 87 ? -17.606 -14.852 23.878 1.00 62.09 87 SER A CA 1
ATOM 731 C C . SER A 1 87 ? -18.988 -15.263 23.358 1.00 62.09 87 SER A C 1
ATOM 733 O O . SER A 1 87 ? -19.287 -15.173 22.170 1.00 62.09 87 SER A O 1
ATOM 735 N N . GLU A 1 88 ? -19.879 -15.646 24.281 1.00 59.34 88 GLU A N 1
ATOM 736 C CA . GLU A 1 88 ? -21.294 -15.956 23.995 1.00 59.34 88 GLU A CA 1
ATOM 737 C C . GLU A 1 88 ? -22.083 -14.737 23.465 1.00 59.34 88 GLU A C 1
ATOM 739 O O . GLU A 1 88 ? -23.172 -14.886 22.916 1.00 59.34 88 GLU A O 1
ATOM 744 N N . GLU A 1 89 ? -21.524 -13.527 23.590 1.00 66.69 89 GLU A N 1
ATOM 745 C CA . GLU A 1 89 ? -22.161 -12.257 23.219 1.00 66.69 89 GLU A CA 1
ATOM 746 C C . GLU A 1 89 ? -21.853 -11.783 21.782 1.00 66.69 89 GLU A C 1
ATOM 748 O O . GLU A 1 89 ? -22.334 -10.719 21.395 1.00 66.69 89 GLU A O 1
ATOM 753 N N . ASN A 1 90 ? -21.097 -12.536 20.964 1.00 68.50 90 ASN A N 1
ATOM 754 C CA . ASN A 1 90 ? -20.691 -12.117 19.606 1.00 68.50 90 ASN A CA 1
ATOM 755 C C . ASN A 1 90 ? -20.074 -10.701 19.582 1.00 68.50 90 ASN A C 1
ATOM 757 O O . ASN A 1 90 ? -20.459 -9.847 18.770 1.00 68.50 90 ASN A O 1
ATOM 761 N N . LYS A 1 91 ? -19.124 -10.421 20.484 1.00 79.25 91 LYS A N 1
ATOM 762 C CA . LYS A 1 91 ? -18.437 -9.122 20.491 1.00 79.25 91 LYS A CA 1
ATOM 763 C C . LYS A 1 91 ? -17.703 -8.907 19.165 1.00 79.25 91 LYS A C 1
ATOM 765 O O . LYS A 1 91 ? -17.106 -9.821 18.601 1.00 79.25 91 LYS A O 1
ATOM 770 N N . LYS A 1 92 ? -17.771 -7.686 18.641 1.00 85.19 92 LYS A N 1
ATOM 771 C CA . LYS A 1 92 ? -17.035 -7.272 17.444 1.00 85.19 92 LYS A CA 1
ATOM 772 C C . LYS A 1 92 ? -15.985 -6.255 17.855 1.00 85.19 92 LYS A C 1
ATOM 774 O O . LYS A 1 92 ? -16.324 -5.268 18.504 1.00 85.19 92 LYS A O 1
ATOM 779 N N . PHE A 1 93 ? -14.744 -6.500 17.460 1.00 91.69 93 PHE A N 1
ATOM 780 C CA . PHE A 1 93 ? -13.640 -5.562 17.617 1.00 91.69 93 PHE A CA 1
ATOM 781 C C . PHE A 1 93 ? -13.283 -4.993 16.250 1.00 91.69 93 PHE A C 1
ATOM 783 O O . PHE A 1 93 ? -13.388 -5.679 15.230 1.00 91.69 93 PHE A O 1
ATOM 790 N N . TYR A 1 94 ? -12.875 -3.735 16.217 1.00 93.12 94 TYR A N 1
ATOM 791 C CA . TYR A 1 94 ? -12.426 -3.087 14.996 1.00 93.12 94 TYR A CA 1
ATOM 792 C C . TYR A 1 94 ? -11.386 -2.024 15.325 1.00 93.12 94 TYR A C 1
ATOM 794 O O . TYR A 1 94 ? -11.324 -1.543 16.453 1.00 93.12 94 TYR A O 1
ATOM 802 N N . ILE A 1 95 ? -10.581 -1.665 14.332 1.00 94.31 95 ILE A N 1
ATOM 803 C CA . ILE A 1 95 ? -9.725 -0.479 14.385 1.00 94.31 95 ILE A CA 1
ATOM 804 C C . ILE A 1 95 ? -10.329 0.552 13.437 1.00 94.31 95 ILE A C 1
ATOM 806 O O . ILE A 1 95 ? -10.649 0.227 12.293 1.00 94.31 95 ILE A O 1
ATOM 810 N N . GLU A 1 96 ? -10.506 1.785 13.911 1.00 92.94 96 GLU A N 1
ATOM 811 C CA . GLU A 1 96 ? -10.891 2.883 13.021 1.00 92.94 96 GLU A CA 1
ATOM 812 C C . GLU A 1 96 ? -9.697 3.259 12.155 1.00 92.94 96 GLU A C 1
ATOM 814 O O . GLU A 1 96 ? -8.588 3.426 12.657 1.00 92.94 96 GLU A O 1
ATOM 819 N N . LEU A 1 97 ? -9.932 3.378 10.850 1.00 95.19 97 LEU A N 1
ATOM 820 C CA . LEU A 1 97 ? -8.904 3.746 9.891 1.00 95.19 97 LEU A CA 1
ATOM 821 C C . LEU A 1 97 ? -9.192 5.144 9.349 1.00 95.19 97 LEU A C 1
ATOM 823 O O . LEU A 1 97 ? -10.042 5.276 8.469 1.00 95.19 97 LEU A O 1
ATOM 827 N N . PRO A 1 98 ? -8.482 6.179 9.807 1.00 94.81 98 PRO A N 1
ATOM 828 C CA . PRO A 1 98 ? -8.547 7.482 9.168 1.00 94.81 98 PRO A CA 1
ATOM 829 C C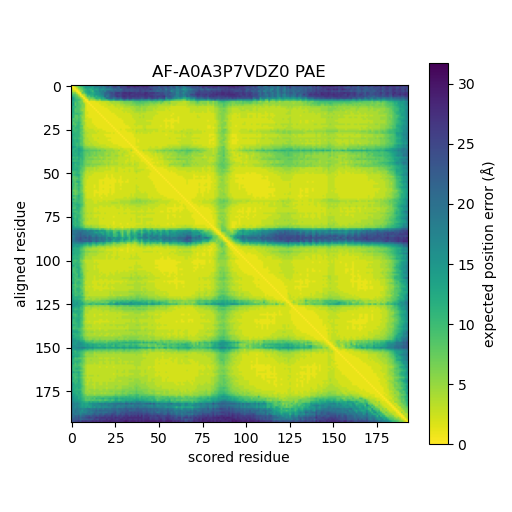 . PRO A 1 98 ? -8.110 7.394 7.702 1.00 94.81 98 PRO A C 1
ATOM 831 O O . PRO A 1 98 ? -7.150 6.701 7.352 1.00 94.81 98 PRO A O 1
ATOM 834 N N . GLU A 1 99 ? -8.781 8.135 6.826 1.00 93.62 99 GLU A N 1
ATOM 835 C CA . GLU A 1 99 ? -8.469 8.158 5.395 1.00 93.62 99 GLU A CA 1
ATOM 836 C C . GLU A 1 99 ? -7.049 8.675 5.143 1.00 93.62 99 GLU A C 1
ATOM 838 O O . GLU A 1 99 ? -6.369 8.211 4.228 1.00 93.62 99 GLU A O 1
ATOM 843 N N . ILE A 1 100 ? -6.580 9.609 5.978 1.00 92.44 100 ILE A N 1
ATOM 844 C CA . ILE A 1 100 ? -5.221 10.142 5.879 1.00 92.44 100 ILE A CA 1
ATOM 845 C C . ILE A 1 100 ? -4.171 9.057 6.142 1.00 92.44 100 ILE A C 1
ATOM 847 O O . ILE A 1 100 ? -3.242 8.950 5.349 1.00 92.44 100 ILE A O 1
ATOM 851 N N . THR A 1 101 ? -4.361 8.203 7.152 1.00 95.56 101 THR A N 1
ATOM 852 C CA . THR A 1 101 ? -3.475 7.072 7.478 1.00 95.56 101 THR A CA 1
ATOM 853 C C . THR A 1 101 ? -3.368 6.103 6.306 1.00 95.56 101 THR A C 1
ATOM 855 O O . THR A 1 101 ? -2.279 5.684 5.920 1.00 95.56 101 THR A O 1
ATOM 858 N N . TYR A 1 102 ? -4.501 5.792 5.671 1.00 96.88 102 TYR A N 1
ATOM 859 C CA . TYR A 1 102 ? -4.512 4.966 4.467 1.00 96.88 102 TYR A CA 1
ATOM 860 C C . TYR A 1 102 ? -3.707 5.590 3.325 1.00 96.88 102 TYR A C 1
ATOM 862 O O . TYR A 1 102 ? -2.885 4.913 2.706 1.00 96.88 102 TYR A O 1
ATOM 870 N N . LEU A 1 103 ? -3.908 6.883 3.062 1.00 96.00 103 LEU A N 1
ATOM 871 C CA . LEU A 1 103 ? -3.177 7.584 2.010 1.00 96.00 103 LEU A CA 1
ATOM 872 C C . LEU A 1 103 ? -1.678 7.676 2.325 1.00 96.00 103 LEU A C 1
ATOM 874 O O . LEU A 1 103 ? -0.867 7.547 1.411 1.00 96.00 103 LEU A O 1
ATOM 878 N N . MET A 1 104 ? -1.298 7.867 3.593 1.00 95.50 104 MET A N 1
ATOM 879 C CA . MET A 1 104 ? 0.107 7.926 4.008 1.00 95.50 104 MET A CA 1
ATOM 880 C C . MET A 1 104 ? 0.813 6.582 3.813 1.00 95.50 104 MET A C 1
ATOM 882 O O . MET A 1 104 ? 1.867 6.557 3.178 1.00 95.50 104 MET A O 1
ATOM 886 N N . GLY A 1 105 ? 0.195 5.468 4.221 1.00 96.75 105 GLY A N 1
ATOM 887 C CA . GLY A 1 105 ? 0.737 4.131 3.946 1.00 96.75 105 GLY A CA 1
ATOM 888 C C . GLY A 1 105 ? 0.832 3.826 2.446 1.00 96.75 105 GLY A C 1
ATOM 889 O O . GLY A 1 105 ? 1.806 3.238 1.972 1.00 96.75 105 GLY A O 1
ATOM 890 N N . LEU A 1 106 ? -0.137 4.290 1.647 1.00 96.81 106 LEU A N 1
ATOM 891 C CA . LEU A 1 106 ? -0.095 4.119 0.193 1.00 96.81 106 LEU A CA 1
ATOM 892 C C . LEU A 1 106 ? 0.988 4.983 -0.478 1.00 96.81 106 LEU A C 1
ATOM 894 O O . LEU A 1 106 ? 1.484 4.614 -1.542 1.00 96.81 106 LEU A O 1
ATOM 898 N N . PHE A 1 107 ? 1.393 6.117 0.103 1.00 96.88 107 PHE A N 1
ATOM 899 C CA . PHE A 1 107 ? 2.557 6.860 -0.390 1.00 96.88 107 PHE A CA 1
ATOM 900 C C . PHE A 1 107 ? 3.852 6.061 -0.219 1.00 96.88 107 PHE A C 1
ATOM 902 O O . PHE A 1 107 ? 4.698 6.070 -1.117 1.00 96.88 107 PHE A O 1
ATOM 909 N N . ASP A 1 108 ? 4.018 5.351 0.894 1.00 96.94 108 ASP A N 1
ATOM 910 C CA . ASP A 1 108 ? 5.287 4.682 1.191 1.00 96.94 108 ASP A CA 1
ATOM 911 C C . ASP A 1 108 ? 5.577 3.499 0.256 1.00 96.94 108 ASP A C 1
ATOM 913 O O . ASP A 1 108 ? 6.737 3.272 -0.109 1.00 96.94 108 ASP A O 1
ATOM 917 N N . VAL A 1 109 ? 4.532 2.889 -0.325 1.00 96.88 109 VAL A N 1
ATOM 918 C CA . VAL A 1 109 ? 4.673 1.836 -1.351 1.00 96.88 109 VAL A CA 1
ATOM 919 C C . VAL A 1 109 ? 5.521 2.280 -2.549 1.00 96.88 109 VAL A C 1
ATOM 921 O O . VAL A 1 109 ? 6.158 1.458 -3.211 1.00 96.88 109 VAL A O 1
ATOM 924 N N . GLY A 1 110 ? 5.581 3.588 -2.833 1.00 96.31 110 GLY A N 1
ATOM 925 C CA . GLY A 1 110 ? 6.394 4.137 -3.917 1.00 96.31 110 GLY A CA 1
ATOM 926 C C . GLY A 1 110 ? 7.885 3.828 -3.763 1.00 96.31 110 GLY A C 1
ATOM 927 O O . GLY A 1 110 ? 8.575 3.608 -4.762 1.00 96.31 110 GLY A O 1
ATOM 928 N N . GLY A 1 111 ? 8.379 3.758 -2.524 1.00 96.25 111 GLY A N 1
ATOM 929 C CA . GLY A 1 111 ? 9.763 3.399 -2.230 1.00 96.25 111 GLY A CA 1
ATOM 930 C C . GLY A 1 111 ? 10.075 1.945 -2.583 1.00 96.25 111 GLY A C 1
ATOM 931 O O . GLY A 1 111 ? 11.098 1.677 -3.222 1.00 96.25 111 GLY A O 1
ATOM 932 N N . GLU A 1 112 ? 9.191 1.016 -2.217 1.00 95.69 112 GLU A N 1
ATOM 933 C CA . GLU A 1 112 ? 9.345 -0.411 -2.527 1.00 95.69 112 GLU A CA 1
ATOM 934 C C . GLU A 1 112 ? 9.176 -0.705 -4.019 1.00 95.69 112 GLU A C 1
ATOM 936 O O . GLU A 1 112 ? 9.978 -1.435 -4.605 1.00 95.69 112 GLU A O 1
ATOM 941 N N . LEU A 1 113 ? 8.209 -0.062 -4.677 1.00 97.31 113 LEU A N 1
ATOM 942 C CA . LEU A 1 113 ? 8.027 -0.171 -6.126 1.00 97.31 113 LEU A CA 1
ATOM 943 C C . LEU A 1 113 ? 9.241 0.344 -6.892 1.00 97.31 113 LEU A C 1
ATOM 945 O O . LEU A 1 113 ? 9.680 -0.290 -7.850 1.00 97.31 113 LEU A O 1
ATOM 949 N N . MET A 1 114 ? 9.833 1.456 -6.448 1.00 96.94 114 MET A N 1
ATOM 950 C CA . MET A 1 114 ? 11.072 1.954 -7.037 1.00 96.94 114 MET A CA 1
ATOM 951 C C . MET A 1 114 ? 12.208 0.942 -6.876 1.00 96.94 114 MET A C 1
ATOM 953 O O . MET A 1 114 ? 12.905 0.660 -7.852 1.00 96.94 114 MET A O 1
ATOM 957 N N . ARG A 1 115 ? 12.402 0.381 -5.674 1.00 95.81 115 ARG A N 1
ATOM 958 C CA . ARG A 1 115 ? 13.429 -0.647 -5.432 1.00 95.81 115 ARG A CA 1
ATOM 959 C C . ARG A 1 115 ? 13.238 -1.854 -6.350 1.00 95.81 115 ARG A C 1
ATOM 961 O O . ARG A 1 115 ? 14.197 -2.271 -7.002 1.00 95.81 115 ARG A O 1
ATOM 968 N N . LEU A 1 116 ? 12.008 -2.357 -6.450 1.00 94.62 116 LEU A N 1
ATOM 969 C CA . LEU A 1 116 ? 11.657 -3.467 -7.331 1.00 94.62 116 LEU A CA 1
ATOM 970 C C . LEU A 1 116 ? 11.942 -3.128 -8.798 1.00 94.62 116 LEU A C 1
ATOM 972 O O . LEU A 1 116 ? 12.636 -3.877 -9.476 1.00 94.62 116 LEU A O 1
ATOM 976 N N . ALA A 1 117 ? 11.485 -1.975 -9.283 1.00 95.00 117 ALA A N 1
ATOM 977 C CA . ALA A 1 117 ? 11.662 -1.603 -10.681 1.00 95.00 117 ALA A CA 1
ATOM 978 C C . ALA A 1 117 ? 13.135 -1.453 -11.074 1.00 95.00 117 ALA A C 1
ATOM 980 O O . ALA A 1 117 ? 13.530 -1.906 -12.144 1.00 95.00 117 ALA A O 1
ATOM 981 N N . ILE A 1 118 ? 13.969 -0.860 -10.213 1.00 94.31 118 ILE A N 1
ATOM 982 C CA . ILE A 1 118 ? 15.413 -0.757 -10.468 1.00 94.31 118 ILE A CA 1
ATOM 983 C C . ILE A 1 118 ? 16.063 -2.148 -10.530 1.00 94.31 118 ILE A C 1
ATOM 985 O O . ILE A 1 118 ? 16.930 -2.374 -11.381 1.00 94.31 118 ILE A O 1
ATOM 989 N N . SER A 1 119 ? 15.625 -3.081 -9.679 1.00 93.44 119 SER A N 1
ATOM 990 C CA . SER A 1 119 ? 16.070 -4.478 -9.718 1.00 93.44 119 SER A CA 1
ATOM 991 C C . SER A 1 119 ? 15.680 -5.154 -11.038 1.00 93.44 119 SER A C 1
ATOM 993 O O . SER A 1 119 ? 16.541 -5.703 -11.722 1.00 93.44 119 SER A O 1
ATOM 995 N N . GLU A 1 120 ? 14.417 -5.036 -11.453 1.00 92.12 120 GLU A N 1
ATOM 996 C CA . GLU A 1 120 ? 13.903 -5.637 -12.693 1.00 92.12 120 GLU A CA 1
ATOM 997 C C . GLU A 1 120 ? 14.568 -5.059 -13.952 1.00 92.12 120 GLU A C 1
ATOM 999 O O . GLU A 1 120 ? 14.955 -5.805 -14.851 1.00 92.12 120 GLU A O 1
ATOM 1004 N N . ILE A 1 121 ? 14.782 -3.739 -14.000 1.00 92.12 121 ILE A N 1
ATOM 1005 C CA . ILE A 1 121 ? 15.512 -3.076 -15.095 1.00 92.12 121 ILE A CA 1
ATOM 1006 C C . ILE A 1 121 ? 16.944 -3.611 -15.187 1.00 92.12 121 ILE A C 1
ATOM 1008 O O . ILE A 1 121 ? 17.452 -3.846 -16.283 1.00 92.12 121 ILE A O 1
ATOM 1012 N N . SER A 1 122 ? 17.597 -3.818 -14.042 1.00 90.00 122 SER A N 1
ATOM 1013 C CA . SER A 1 122 ? 18.963 -4.350 -13.995 1.00 90.00 122 SER A CA 1
ATOM 1014 C C . SER A 1 122 ? 19.028 -5.818 -14.428 1.00 90.00 122 SER A C 1
ATOM 1016 O O . SER A 1 122 ? 20.020 -6.226 -15.025 1.00 90.00 122 SER A O 1
ATOM 1018 N N . ALA A 1 123 ? 17.964 -6.587 -14.182 1.00 88.88 123 ALA A N 1
ATOM 1019 C CA . ALA A 1 123 ? 17.817 -7.970 -14.632 1.00 88.88 123 ALA A CA 1
ATOM 1020 C C . ALA A 1 123 ? 17.413 -8.102 -16.117 1.00 88.88 123 ALA A C 1
ATOM 1022 O O . ALA A 1 123 ? 17.447 -9.204 -16.658 1.00 88.88 123 ALA A O 1
ATOM 1023 N N . GLY A 1 124 ? 17.048 -7.001 -16.787 1.00 86.19 124 GLY A N 1
ATOM 1024 C CA . GLY A 1 124 ? 16.589 -7.001 -18.181 1.00 86.19 124 GLY A CA 1
ATOM 1025 C C . GLY A 1 124 ? 15.093 -7.295 -18.363 1.00 86.19 124 GLY A C 1
ATOM 1026 O O . GLY A 1 124 ? 14.634 -7.452 -19.492 1.00 86.19 124 GLY A O 1
ATOM 1027 N N . ASN A 1 125 ? 14.309 -7.325 -17.283 1.00 83.25 125 ASN A N 1
ATOM 1028 C CA . ASN A 1 125 ? 12.869 -7.588 -17.315 1.00 83.25 125 ASN A CA 1
ATOM 1029 C C . ASN A 1 125 ? 12.074 -6.302 -17.605 1.00 83.25 125 ASN A C 1
ATOM 1031 O O . ASN A 1 125 ? 11.454 -5.699 -16.724 1.00 83.25 125 ASN A O 1
ATOM 1035 N N . SER A 1 126 ? 12.067 -5.869 -18.868 1.00 81.75 126 SER A N 1
ATOM 1036 C CA . SER A 1 126 ? 11.450 -4.596 -19.268 1.00 81.75 126 SER A CA 1
ATOM 1037 C C . SER A 1 126 ? 9.947 -4.518 -19.007 1.00 81.75 126 SER A C 1
ATOM 1039 O O . SER A 1 126 ? 9.435 -3.457 -18.660 1.00 81.75 126 SER A O 1
ATOM 1041 N N . ASN A 1 127 ? 9.229 -5.630 -19.174 1.00 88.62 127 ASN A N 1
ATOM 1042 C CA . ASN A 1 127 ? 7.767 -5.652 -19.076 1.00 88.62 127 ASN A CA 1
ATOM 1043 C C . ASN A 1 127 ? 7.298 -5.391 -17.640 1.00 88.62 127 ASN A C 1
ATOM 1045 O O . ASN A 1 127 ? 6.409 -4.570 -17.420 1.00 88.62 127 ASN A O 1
ATOM 1049 N N . THR A 1 128 ? 7.946 -6.019 -16.657 1.00 89.12 128 THR A N 1
ATOM 1050 C CA . THR A 1 128 ? 7.659 -5.796 -15.235 1.00 89.12 128 THR A CA 1
ATOM 1051 C C . THR A 1 128 ? 7.931 -4.345 -14.847 1.00 89.12 128 THR A C 1
ATOM 1053 O O . THR A 1 128 ? 7.100 -3.709 -14.202 1.00 89.12 128 THR A O 1
ATOM 1056 N N . ALA A 1 129 ? 9.049 -3.776 -15.309 1.00 91.69 129 ALA A N 1
ATOM 1057 C CA . ALA A 1 129 ? 9.387 -2.379 -15.051 1.00 91.69 129 ALA A CA 1
ATOM 1058 C C . ALA A 1 129 ? 8.365 -1.393 -15.649 1.00 91.69 129 ALA A C 1
ATOM 1060 O O . ALA A 1 129 ? 7.998 -0.419 -14.992 1.00 91.69 129 ALA A O 1
ATOM 1061 N N . VAL A 1 130 ? 7.859 -1.656 -16.862 1.00 93.94 130 VAL A N 1
ATOM 1062 C CA . VAL A 1 130 ? 6.782 -0.861 -17.483 1.00 93.94 130 VAL A CA 1
ATOM 1063 C C . VAL A 1 130 ? 5.502 -0.921 -16.645 1.00 93.94 130 VAL A C 1
ATOM 1065 O O . VAL A 1 130 ? 4.888 0.120 -16.401 1.00 93.94 130 VAL A O 1
ATOM 1068 N N . ASN A 1 131 ? 5.121 -2.106 -16.162 1.00 95.00 131 ASN A N 1
ATOM 1069 C CA . ASN A 1 131 ? 3.935 -2.272 -15.317 1.00 95.00 131 ASN A CA 1
ATOM 1070 C C . ASN A 1 131 ? 4.057 -1.478 -14.010 1.00 95.00 131 ASN A C 1
ATOM 1072 O O . ASN A 1 131 ? 3.115 -0.780 -13.634 1.00 95.00 131 ASN A O 1
ATOM 1076 N N . ILE A 1 132 ? 5.230 -1.509 -13.367 1.00 96.12 132 ILE A N 1
ATOM 1077 C CA . ILE A 1 132 ? 5.491 -0.726 -12.151 1.00 96.12 132 ILE A CA 1
ATOM 1078 C C . ILE A 1 132 ? 5.362 0.777 -12.430 1.00 96.12 132 ILE A C 1
ATOM 1080 O O . ILE A 1 132 ? 4.682 1.481 -11.686 1.00 96.12 132 ILE A O 1
ATOM 1084 N N . VAL A 1 133 ? 5.956 1.279 -13.519 1.00 96.25 133 VAL A N 1
ATOM 1085 C CA . VAL A 1 133 ? 5.848 2.701 -13.891 1.00 96.25 133 VAL A CA 1
ATOM 1086 C C . VAL A 1 133 ? 4.394 3.107 -14.128 1.00 96.25 133 VAL A C 1
ATOM 1088 O O . VAL A 1 133 ? 3.964 4.147 -13.634 1.00 96.25 133 VAL A O 1
ATOM 1091 N N . ASN A 1 134 ? 3.618 2.301 -14.853 1.00 96.00 134 ASN A N 1
ATOM 1092 C CA . ASN A 1 134 ? 2.210 2.602 -15.127 1.00 96.00 134 ASN A CA 1
ATOM 1093 C C . ASN A 1 134 ? 1.362 2.618 -13.847 1.00 96.00 134 ASN A C 1
ATOM 1095 O O . ASN A 1 134 ? 0.519 3.504 -13.676 1.00 96.00 134 ASN A O 1
ATOM 1099 N N . TYR A 1 135 ? 1.624 1.691 -12.925 1.00 96.94 135 TYR A N 1
ATOM 1100 C CA . TYR A 1 135 ? 1.001 1.679 -11.606 1.00 96.94 135 TYR A CA 1
ATOM 1101 C C . TYR A 1 135 ? 1.347 2.948 -10.810 1.00 96.94 135 TYR A C 1
ATOM 1103 O O . TYR A 1 135 ? 0.455 3.663 -10.353 1.00 96.94 135 TYR A O 1
ATOM 1111 N N . MET A 1 136 ? 2.636 3.298 -10.722 1.00 97.81 136 MET A N 1
ATOM 1112 C CA . MET A 1 136 ? 3.091 4.497 -10.009 1.00 97.81 136 MET A CA 1
ATOM 1113 C C . MET A 1 136 ? 2.539 5.794 -10.622 1.00 97.81 136 MET A C 1
ATOM 1115 O O . MET A 1 136 ? 2.169 6.701 -9.881 1.00 97.81 136 MET A O 1
ATOM 1119 N N . ARG A 1 137 ? 2.425 5.888 -11.954 1.00 97.06 137 ARG A N 1
ATOM 1120 C CA . ARG A 1 137 ? 1.785 7.028 -12.641 1.00 97.06 137 ARG A CA 1
ATOM 1121 C C . ARG A 1 137 ? 0.314 7.173 -12.271 1.00 97.06 137 ARG A C 1
ATOM 1123 O O . ARG A 1 137 ? -0.143 8.287 -12.032 1.00 97.06 137 ARG A O 1
ATOM 1130 N N . SER A 1 138 ? -0.408 6.055 -12.210 1.00 95.50 138 SER A N 1
ATOM 1131 C CA . SER A 1 138 ? -1.829 6.045 -11.848 1.00 95.50 138 SER A CA 1
ATOM 1132 C C . SER A 1 138 ? -2.034 6.545 -10.416 1.00 95.50 138 SER A C 1
ATOM 1134 O O . SER A 1 138 ? -2.884 7.404 -10.181 1.00 95.50 138 SER A O 1
ATOM 1136 N N . LEU A 1 139 ? -1.195 6.091 -9.476 1.00 96.00 139 LEU A N 1
ATOM 1137 C CA . LEU A 1 139 ? -1.191 6.600 -8.101 1.00 96.00 139 LEU A CA 1
ATOM 1138 C C . LEU A 1 139 ? -0.827 8.086 -8.032 1.00 96.00 139 LEU A C 1
ATOM 1140 O O . LEU A 1 139 ? -1.538 8.855 -7.392 1.00 96.00 139 LEU A O 1
ATOM 1144 N N . HIS A 1 140 ? 0.233 8.511 -8.728 1.00 96.12 140 HIS A N 1
ATOM 1145 C CA . HIS A 1 140 ? 0.650 9.915 -8.752 1.00 96.12 140 HIS A CA 1
ATOM 1146 C C . HIS A 1 140 ? -0.474 10.838 -9.232 1.00 96.12 140 HIS A C 1
ATOM 1148 O O . HIS A 1 140 ? -0.735 11.853 -8.593 1.00 96.12 140 HIS A O 1
ATOM 1154 N N . GLY A 1 141 ? -1.189 10.459 -10.298 1.00 94.44 141 GLY A N 1
ATOM 1155 C CA . GLY A 1 141 ? -2.337 11.228 -10.785 1.00 94.44 141 GLY A CA 1
ATOM 1156 C C . GLY A 1 141 ? -3.454 11.358 -9.743 1.00 94.44 141 GLY A C 1
ATOM 1157 O O . GLY A 1 141 ? -4.046 12.429 -9.601 1.00 94.44 141 GLY A O 1
ATOM 1158 N N . CYS A 1 142 ? -3.705 10.305 -8.957 1.00 92.31 142 CYS A N 1
ATOM 1159 C CA . CYS A 1 142 ? -4.658 10.362 -7.845 1.00 92.31 142 CYS A CA 1
ATOM 1160 C C . CYS A 1 142 ? -4.173 11.302 -6.728 1.00 92.31 142 CYS A C 1
ATOM 1162 O O . CYS A 1 142 ? -4.956 12.092 -6.201 1.00 92.31 142 CYS A O 1
ATOM 1164 N N . TYR A 1 143 ? -2.883 11.266 -6.388 1.00 93.81 143 TYR A N 1
ATOM 1165 C CA . TYR A 1 143 ? -2.303 12.144 -5.371 1.00 93.81 143 TYR A CA 1
ATOM 1166 C C . TYR A 1 143 ? -2.300 13.614 -5.785 1.00 93.81 143 TYR A C 1
ATOM 1168 O O . TYR A 1 143 ? -2.615 14.473 -4.965 1.00 93.81 143 TYR A O 1
ATOM 1176 N N . GLU A 1 144 ? -2.011 13.924 -7.048 1.00 91.50 144 GLU A N 1
ATOM 1177 C CA . GLU A 1 144 ? -2.101 15.295 -7.561 1.00 91.50 144 GLU A CA 1
ATOM 1178 C C . GLU A 1 144 ? -3.534 15.826 -7.492 1.00 91.50 144 GLU A C 1
ATOM 1180 O O . GLU A 1 144 ? -3.753 16.976 -7.110 1.00 91.50 144 GLU A O 1
ATOM 1185 N N . PHE A 1 145 ? -4.523 14.981 -7.798 1.00 90.81 145 PHE A N 1
ATOM 1186 C CA . PHE A 1 145 ? -5.928 15.347 -7.659 1.00 90.81 145 PHE A CA 1
ATOM 1187 C C . PHE A 1 145 ? -6.288 15.668 -6.199 1.00 90.81 145 PHE A C 1
ATOM 1189 O O . PHE A 1 145 ? -6.847 16.733 -5.923 1.00 90.81 145 PHE A O 1
ATOM 1196 N N . LEU A 1 146 ? -5.914 14.790 -5.262 1.00 90.00 146 LEU A N 1
ATOM 1197 C CA . LEU A 1 146 ? -6.203 14.938 -3.830 1.00 90.00 146 LEU A CA 1
ATOM 1198 C C . LEU A 1 146 ? -5.405 16.064 -3.152 1.00 90.00 146 LEU A C 1
ATOM 1200 O O . LEU A 1 146 ? -5.898 16.686 -2.211 1.00 90.00 146 LEU A O 1
ATOM 1204 N N . GLY A 1 147 ? -4.206 16.381 -3.645 1.00 85.81 147 GLY A N 1
ATOM 1205 C CA . GLY A 1 147 ? -3.363 17.458 -3.116 1.00 85.81 147 GLY A CA 1
ATOM 1206 C C . GLY A 1 147 ? -3.964 18.858 -3.267 1.00 85.81 147 GLY A C 1
ATOM 1207 O O . GLY A 1 147 ? -3.547 19.786 -2.576 1.00 85.81 147 GLY A O 1
ATOM 1208 N N . ASN A 1 148 ? -4.990 19.011 -4.110 1.00 80.31 148 ASN A N 1
ATOM 1209 C CA . ASN A 1 148 ? -5.778 20.244 -4.194 1.00 80.31 148 ASN A CA 1
ATOM 1210 C C . ASN A 1 148 ? -6.777 20.406 -3.034 1.00 80.31 148 ASN A C 1
ATOM 1212 O O . ASN A 1 148 ? -7.370 21.471 -2.897 1.00 80.31 148 ASN A O 1
ATOM 1216 N N . ILE A 1 149 ? -6.989 19.357 -2.236 1.00 83.00 149 ILE A N 1
ATOM 1217 C CA . ILE A 1 149 ? -7.935 19.327 -1.115 1.00 83.00 149 ILE A CA 1
ATOM 1218 C C . ILE A 1 149 ? -7.183 19.237 0.220 1.00 83.00 149 ILE A C 1
ATOM 1220 O O . ILE A 1 149 ? -7.541 19.906 1.189 1.00 83.00 149 ILE A O 1
ATOM 1224 N N . VAL A 1 150 ? -6.133 18.413 0.279 1.00 82.31 150 VAL A N 1
ATOM 1225 C CA . VAL A 1 150 ? -5.345 18.172 1.495 1.00 82.31 150 VAL A CA 1
ATOM 1226 C C . VAL A 1 150 ? -4.096 19.051 1.492 1.00 82.31 150 VAL A C 1
ATOM 1228 O O . VAL A 1 150 ? -3.213 18.900 0.652 1.00 82.31 150 VAL A O 1
ATOM 1231 N N . HIS A 1 151 ? -3.987 19.953 2.470 1.00 77.75 151 HIS A N 1
ATOM 1232 C CA . HIS A 1 151 ? -2.887 20.924 2.559 1.00 77.75 151 HIS A CA 1
ATOM 1233 C C . HIS A 1 151 ? -2.063 20.766 3.840 1.00 77.75 151 HIS A C 1
ATOM 1235 O O . HIS A 1 151 ? -1.847 21.723 4.586 1.00 77.75 151 HIS A O 1
ATOM 1241 N N . THR A 1 152 ? -1.598 19.547 4.118 1.00 88.44 152 THR A N 1
ATOM 1242 C CA . THR A 1 152 ? -0.681 19.295 5.237 1.00 88.44 152 THR A CA 1
ATOM 1243 C C . THR A 1 152 ? 0.777 19.295 4.764 1.00 88.44 152 THR A C 1
ATOM 1245 O O . THR A 1 152 ? 1.100 18.954 3.620 1.00 88.44 152 THR A O 1
ATOM 1248 N N . ALA A 1 153 ? 1.694 19.690 5.653 1.00 90.00 153 ALA A N 1
ATOM 1249 C CA . ALA A 1 153 ? 3.131 19.655 5.366 1.00 90.00 153 ALA A CA 1
ATOM 1250 C C . ALA A 1 153 ? 3.618 18.222 5.091 1.00 90.00 153 ALA A C 1
ATOM 1252 O O . ALA A 1 153 ? 4.472 17.995 4.234 1.00 90.00 153 ALA A O 1
ATOM 1253 N N . GLU A 1 154 ? 3.034 17.257 5.796 1.00 90.50 154 GLU A N 1
ATOM 1254 C CA . GLU A 1 154 ? 3.300 15.835 5.625 1.00 90.50 154 GLU A CA 1
ATOM 1255 C C . GLU A 1 154 ? 2.861 15.323 4.254 1.00 90.50 154 GLU A C 1
ATOM 1257 O O . GLU A 1 154 ? 3.679 14.730 3.552 1.00 90.50 154 GLU A O 1
ATOM 1262 N N . TRP A 1 155 ? 1.641 15.662 3.820 1.00 93.56 155 TRP A N 1
ATOM 1263 C CA . TRP A 1 155 ? 1.160 15.353 2.474 1.00 93.56 155 TRP A CA 1
ATOM 1264 C C . TRP A 1 155 ? 2.118 15.880 1.408 1.00 93.56 155 TRP A C 1
ATOM 1266 O O . TRP A 1 155 ? 2.542 15.151 0.515 1.00 93.56 155 TRP A O 1
ATOM 1276 N N . THR A 1 156 ? 2.515 17.149 1.536 1.00 92.88 156 THR A N 1
ATOM 1277 C CA . THR A 1 156 ? 3.419 17.806 0.582 1.00 92.88 156 THR A CA 1
ATOM 1278 C C . THR A 1 156 ? 4.756 17.070 0.499 1.00 92.88 156 THR A C 1
ATOM 1280 O O . THR A 1 156 ? 5.276 16.818 -0.589 1.00 92.88 156 THR A O 1
ATOM 1283 N N . LYS A 1 157 ? 5.302 16.670 1.652 1.00 94.69 157 LYS A N 1
ATOM 1284 C CA . LYS A 1 157 ? 6.558 15.924 1.733 1.00 94.69 157 LYS A CA 1
ATOM 1285 C C . LYS A 1 157 ? 6.432 14.529 1.114 1.00 94.69 157 LYS A C 1
ATOM 1287 O O . LYS A 1 157 ? 7.273 14.168 0.294 1.00 94.69 157 LYS A O 1
ATOM 1292 N N . LYS A 1 158 ? 5.402 13.760 1.477 1.00 94.94 158 LYS A N 1
ATOM 1293 C CA . LYS A 1 158 ? 5.162 12.401 0.958 1.00 94.94 158 LYS A CA 1
ATOM 1294 C C . LYS A 1 158 ? 4.910 12.421 -0.551 1.00 94.94 158 LYS A C 1
ATOM 1296 O O . LYS A 1 158 ? 5.541 11.663 -1.282 1.00 94.94 158 LYS A O 1
ATOM 1301 N N . SER A 1 159 ? 4.113 13.375 -1.034 1.00 95.56 159 SER A N 1
ATOM 1302 C CA . SER A 1 159 ? 3.873 13.587 -2.464 1.00 95.56 159 SER A CA 1
ATOM 1303 C C . SER A 1 159 ? 5.159 13.899 -3.229 1.00 95.56 159 SER A C 1
ATOM 1305 O O . SER A 1 159 ? 5.385 13.331 -4.298 1.00 95.56 159 SER A O 1
ATOM 1307 N N . GLN A 1 160 ? 6.031 14.758 -2.688 1.00 95.75 160 GLN A N 1
ATOM 1308 C CA . GLN A 1 160 ? 7.318 15.055 -3.320 1.00 95.75 160 GLN A CA 1
ATOM 1309 C C . GLN A 1 160 ? 8.225 13.818 -3.362 1.00 95.75 160 GLN A C 1
ATOM 1311 O O . GLN A 1 160 ? 8.805 13.518 -4.404 1.00 95.75 160 GLN A O 1
ATOM 1316 N N . VAL A 1 161 ? 8.317 13.067 -2.259 1.00 97.50 161 VAL A N 1
ATOM 1317 C CA . VAL A 1 161 ? 9.119 11.835 -2.193 1.00 97.50 161 VAL A CA 1
ATOM 1318 C C . VAL A 1 161 ? 8.611 10.790 -3.187 1.00 97.50 161 VAL A C 1
ATOM 1320 O O . VAL A 1 161 ? 9.414 10.178 -3.895 1.00 97.50 161 VAL A O 1
ATOM 1323 N N . PHE A 1 162 ? 7.293 10.607 -3.292 1.00 97.88 162 PHE A N 1
ATOM 1324 C CA . PHE A 1 162 ? 6.694 9.680 -4.250 1.00 97.88 162 PHE A CA 1
ATOM 1325 C C . PHE A 1 162 ? 6.994 10.089 -5.693 1.00 97.88 162 PHE A C 1
ATOM 1327 O O . PHE A 1 162 ? 7.417 9.258 -6.500 1.00 97.88 162 PHE A O 1
ATOM 1334 N N . ARG A 1 163 ? 6.853 11.382 -6.010 1.00 97.56 163 ARG A N 1
ATOM 1335 C CA . ARG A 1 163 ? 7.214 11.937 -7.319 1.00 97.56 163 ARG A CA 1
ATOM 1336 C C . ARG A 1 163 ? 8.683 11.681 -7.647 1.00 97.56 163 ARG A C 1
ATOM 1338 O O . ARG A 1 163 ? 8.999 11.254 -8.754 1.00 97.56 163 ARG A O 1
ATOM 1345 N N . ASP A 1 164 ? 9.584 11.890 -6.693 1.00 97.94 164 ASP A N 1
ATOM 1346 C CA . ASP A 1 164 ? 11.012 11.635 -6.889 1.00 97.94 164 ASP A CA 1
ATOM 1347 C C . ASP A 1 164 ? 11.301 10.144 -7.124 1.00 97.94 164 ASP A C 1
ATOM 1349 O O . ASP A 1 164 ? 12.161 9.803 -7.942 1.00 97.94 164 ASP A O 1
ATOM 1353 N N . CYS A 1 165 ? 10.574 9.247 -6.450 1.00 97.94 165 CYS A N 1
ATOM 1354 C CA . CYS A 1 165 ? 10.646 7.806 -6.700 1.00 97.94 165 CYS A CA 1
ATOM 1355 C C . CYS A 1 165 ? 10.189 7.467 -8.123 1.00 97.94 165 CYS A C 1
ATOM 1357 O O . CYS A 1 165 ? 10.930 6.806 -8.852 1.00 97.94 165 CYS A O 1
ATOM 1359 N N . LEU A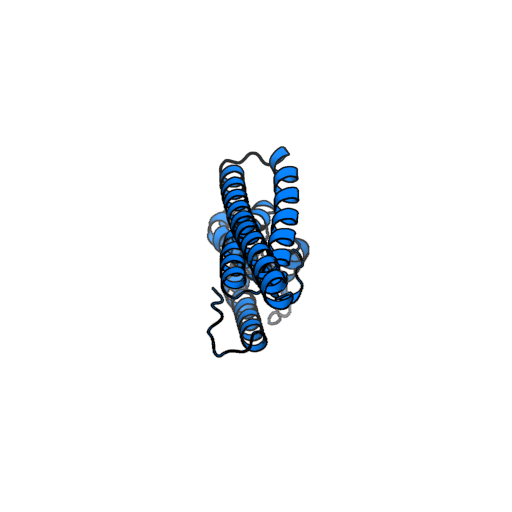 1 166 ? 9.033 7.979 -8.557 1.00 98.06 166 LEU A N 1
ATOM 1360 C CA . LEU A 1 166 ? 8.523 7.790 -9.919 1.00 98.06 166 LEU A CA 1
ATOM 1361 C C . LEU A 1 166 ? 9.535 8.276 -10.968 1.00 98.06 166 LEU A C 1
ATOM 1363 O O . LEU A 1 166 ? 9.916 7.513 -11.857 1.00 98.06 166 LEU A O 1
ATOM 1367 N N . MET A 1 167 ? 10.054 9.497 -10.812 1.00 97.75 167 MET A N 1
ATOM 1368 C CA . MET A 1 167 ? 11.043 10.068 -11.732 1.00 97.75 167 MET A CA 1
ATOM 1369 C C . MET A 1 167 ? 12.310 9.211 -11.830 1.00 97.75 167 MET A C 1
ATOM 1371 O O . MET A 1 167 ? 12.903 9.097 -12.905 1.00 97.75 167 MET A O 1
ATOM 1375 N N . LYS A 1 168 ? 12.766 8.606 -10.726 1.00 97.06 168 LYS A N 1
ATOM 1376 C CA . LYS A 1 168 ? 13.933 7.709 -10.744 1.00 97.06 168 LYS A CA 1
ATOM 1377 C C . LYS A 1 168 ? 13.667 6.462 -11.579 1.00 97.06 168 LYS A C 1
ATOM 1379 O O . LYS A 1 168 ? 14.520 6.100 -12.390 1.00 97.06 168 LYS A O 1
ATOM 1384 N N . VAL A 1 169 ? 12.501 5.840 -11.412 1.00 96.38 169 VAL A N 1
ATOM 1385 C CA . VAL A 1 169 ? 12.134 4.644 -12.180 1.00 96.38 169 VAL A CA 1
ATOM 1386 C C . VAL A 1 169 ? 11.969 4.973 -13.662 1.00 96.38 169 VAL A C 1
ATOM 1388 O O . VAL A 1 169 ? 12.544 4.285 -14.504 1.00 96.38 169 VAL A O 1
ATOM 1391 N N . GLU A 1 170 ? 11.257 6.051 -13.995 1.00 96.38 170 GLU A N 1
ATOM 1392 C CA . GLU A 1 170 ? 11.051 6.472 -15.385 1.00 96.38 170 GLU A CA 1
ATOM 1393 C C . GLU A 1 170 ? 12.374 6.752 -16.100 1.00 96.38 170 GLU A C 1
ATOM 1395 O O . GLU A 1 170 ? 12.602 6.265 -17.208 1.00 96.38 170 GLU A O 1
ATOM 1400 N N . ASN A 1 171 ? 13.284 7.481 -15.448 1.00 96.12 171 ASN A N 1
ATOM 1401 C CA . ASN A 1 171 ? 14.603 7.766 -16.002 1.00 96.12 171 ASN A CA 1
ATOM 1402 C C . ASN A 1 171 ? 15.442 6.496 -16.193 1.00 96.12 171 ASN A C 1
ATOM 1404 O O . ASN A 1 171 ? 16.173 6.385 -17.181 1.00 96.12 171 ASN A O 1
ATOM 1408 N N . ALA A 1 172 ? 15.368 5.547 -15.257 1.00 95.25 172 ALA A N 1
ATOM 1409 C CA . ALA A 1 172 ? 16.072 4.275 -15.372 1.00 95.25 172 ALA A CA 1
ATOM 1410 C C . ALA A 1 172 ? 15.539 3.448 -16.552 1.00 95.25 172 ALA A C 1
ATOM 1412 O O . ALA A 1 172 ? 16.331 2.969 -17.368 1.00 95.25 172 ALA A O 1
ATOM 1413 N N . LEU A 1 173 ? 14.213 3.354 -16.688 1.00 94.19 173 LEU A N 1
ATOM 1414 C CA . LEU A 1 173 ? 13.558 2.621 -17.767 1.00 94.19 173 LEU A CA 1
ATOM 1415 C C . LEU A 1 173 ? 13.841 3.259 -19.133 1.00 94.19 173 LEU A C 1
ATOM 1417 O O . LEU A 1 173 ? 14.189 2.559 -20.080 1.00 94.19 173 LEU A O 1
ATOM 1421 N N . TYR A 1 174 ? 13.776 4.589 -19.223 1.00 93.38 174 TYR A N 1
ATOM 1422 C CA . TYR A 1 174 ? 14.098 5.336 -20.440 1.00 93.38 174 TYR A CA 1
ATOM 1423 C C . TYR A 1 174 ? 15.534 5.074 -20.913 1.00 93.38 174 TYR A C 1
ATOM 1425 O O . TYR A 1 174 ? 15.761 4.696 -22.063 1.00 93.38 174 TYR A O 1
ATOM 1433 N N . LYS A 1 175 ? 16.516 5.197 -20.008 1.00 92.75 175 LYS A N 1
ATOM 1434 C CA . LYS A 1 175 ? 17.931 4.923 -20.315 1.00 92.75 175 LYS A CA 1
ATOM 1435 C C . LYS A 1 175 ? 18.175 3.472 -20.711 1.00 92.75 175 LYS A C 1
ATOM 1437 O O . LYS A 1 175 ? 19.080 3.189 -21.491 1.00 92.75 175 LYS A O 1
ATOM 1442 N N . TRP A 1 176 ? 17.437 2.536 -20.124 1.00 91.56 176 TRP A N 1
ATOM 1443 C CA . TRP A 1 176 ? 17.519 1.130 -20.501 1.00 91.56 176 TRP A CA 1
ATOM 1444 C C . TRP A 1 176 ? 16.963 0.905 -21.913 1.00 91.56 176 TRP A C 1
ATOM 1446 O O . TRP A 1 176 ? 17.650 0.309 -22.736 1.00 91.56 176 TRP A O 1
ATOM 1456 N N . LYS A 1 177 ? 15.799 1.483 -22.236 1.00 89.38 177 LYS A N 1
ATOM 1457 C CA . LYS A 1 177 ? 15.142 1.312 -23.541 1.00 89.38 177 LYS A CA 1
ATOM 1458 C C . LYS A 1 177 ? 15.946 1.889 -24.709 1.00 89.38 177 LYS A C 1
ATOM 1460 O O . LYS A 1 177 ? 15.981 1.291 -25.777 1.00 89.38 177 LYS A O 1
ATOM 1465 N N . ILE A 1 178 ? 16.621 3.023 -24.506 1.00 90.44 178 ILE A N 1
ATOM 1466 C CA . ILE A 1 178 ? 17.539 3.576 -25.518 1.00 90.44 178 ILE A CA 1
ATOM 1467 C C . ILE A 1 178 ? 18.686 2.607 -25.792 1.00 90.44 178 ILE A C 1
ATOM 1469 O O . ILE A 1 178 ? 18.942 2.282 -26.945 1.00 90.44 178 ILE A O 1
ATOM 1473 N N . ARG A 1 179 ? 19.335 2.103 -24.735 1.00 87.88 179 ARG A N 1
ATOM 1474 C CA . ARG A 1 179 ? 20.459 1.166 -24.874 1.00 87.88 179 ARG A CA 1
ATOM 1475 C C . ARG A 1 179 ? 20.050 -0.128 -25.571 1.00 87.88 179 ARG A C 1
ATOM 1477 O O . ARG A 1 179 ? 20.806 -0.629 -26.393 1.00 87.88 179 ARG A O 1
ATOM 1484 N N . GLU A 1 180 ? 18.862 -0.643 -25.266 1.00 84.88 180 GLU A N 1
ATOM 1485 C CA . GLU A 1 180 ? 18.300 -1.804 -25.958 1.00 84.88 180 GLU A CA 1
ATOM 1486 C C . GLU A 1 180 ? 18.128 -1.530 -27.462 1.00 84.88 180 GLU A C 1
ATOM 1488 O O . GLU A 1 180 ? 18.571 -2.325 -28.286 1.00 84.88 180 GLU A O 1
ATOM 1493 N N . ASN A 1 181 ? 17.549 -0.384 -27.832 1.00 83.38 181 ASN A N 1
ATOM 1494 C CA . ASN A 1 181 ? 17.362 -0.016 -29.238 1.00 83.38 181 ASN A CA 1
ATOM 1495 C C . ASN A 1 181 ? 18.691 0.173 -29.985 1.00 83.38 181 ASN A C 1
ATOM 1497 O O . ASN A 1 181 ? 18.815 -0.301 -31.113 1.00 83.38 181 ASN A O 1
ATOM 1501 N N . ASP A 1 182 ? 19.684 0.819 -29.367 1.00 83.62 182 ASP A N 1
ATOM 1502 C CA . ASP A 1 182 ? 21.007 1.011 -29.975 1.00 83.62 182 ASP A CA 1
ATOM 1503 C C . ASP A 1 182 ? 21.689 -0.340 -30.257 1.00 83.62 182 ASP A C 1
ATOM 1505 O O . ASP A 1 182 ? 22.238 -0.549 -31.340 1.00 83.62 182 ASP A O 1
ATOM 1509 N N . MET A 1 183 ? 21.588 -1.295 -29.322 1.00 77.38 183 MET A N 1
ATOM 1510 C CA . MET A 1 183 ? 22.108 -2.658 -29.496 1.00 77.38 183 MET A CA 1
ATOM 1511 C C . MET A 1 183 ? 21.401 -3.425 -30.622 1.00 77.38 183 MET A C 1
ATOM 1513 O O . MET A 1 183 ? 22.049 -4.158 -31.370 1.00 77.38 183 MET A O 1
ATOM 1517 N N . LEU A 1 184 ? 20.082 -3.263 -30.764 1.00 78.25 184 LEU A N 1
ATOM 1518 C CA . LEU A 1 184 ? 19.310 -3.908 -31.832 1.00 78.25 184 LEU A CA 1
ATOM 1519 C C . LEU A 1 184 ? 19.683 -3.366 -33.219 1.00 78.25 184 LEU A C 1
ATOM 1521 O O . LEU A 1 184 ? 19.773 -4.136 -34.177 1.00 78.25 184 LEU A O 1
ATOM 1525 N N . ILE A 1 185 ? 19.928 -2.057 -33.326 1.00 79.06 185 ILE A N 1
ATOM 1526 C CA . ILE A 1 185 ? 20.365 -1.423 -34.576 1.00 79.06 185 ILE A CA 1
ATOM 1527 C C . ILE A 1 185 ? 21.745 -1.957 -34.982 1.00 79.06 185 ILE A C 1
ATOM 1529 O O . ILE A 1 185 ? 21.912 -2.376 -36.128 1.00 79.06 185 ILE A O 1
ATOM 1533 N N . ASP A 1 186 ? 22.702 -2.020 -34.056 1.00 73.88 186 ASP A N 1
ATOM 1534 C CA . ASP A 1 186 ? 24.055 -2.523 -34.337 1.00 73.88 186 ASP A CA 1
ATOM 1535 C C . ASP A 1 186 ? 24.049 -4.006 -34.763 1.00 73.88 186 ASP A C 1
ATOM 1537 O O . ASP A 1 186 ? 24.646 -4.388 -35.772 1.00 73.88 186 ASP A O 1
ATOM 1541 N N . ALA A 1 187 ? 23.255 -4.844 -34.084 1.00 70.06 187 ALA A N 1
ATOM 1542 C CA . ALA A 1 187 ? 23.075 -6.249 -34.458 1.00 70.06 187 ALA A CA 1
ATOM 1543 C C . ALA A 1 187 ? 22.465 -6.425 -35.865 1.00 70.06 187 ALA A C 1
ATOM 1545 O O . ALA A 1 187 ? 22.849 -7.330 -36.613 1.00 70.06 187 ALA A O 1
ATOM 1546 N N . SER A 1 188 ? 21.532 -5.549 -36.255 1.00 68.75 188 SER A N 1
ATOM 1547 C CA . SER A 1 188 ? 20.932 -5.582 -37.593 1.00 68.75 188 SER A CA 1
ATOM 1548 C C . SER A 1 188 ? 21.925 -5.199 -38.697 1.00 68.75 188 SER A C 1
ATOM 1550 O O . SER A 1 188 ? 21.895 -5.793 -39.773 1.00 68.75 188 SER A O 1
ATOM 1552 N N . LEU A 1 189 ? 22.853 -4.277 -38.416 1.00 69.81 189 LEU A N 1
ATOM 1553 C CA . LEU A 1 189 ? 23.911 -3.877 -39.347 1.00 69.81 189 LEU A CA 1
ATOM 1554 C C . LEU A 1 189 ? 24.949 -4.990 -39.544 1.00 69.81 189 LEU A C 1
ATOM 1556 O O . LEU A 1 189 ? 25.381 -5.226 -40.670 1.00 69.81 189 LEU A O 1
ATOM 1560 N N . LEU A 1 190 ? 25.288 -5.725 -38.481 1.00 66.06 190 LEU A N 1
ATOM 1561 C CA . LEU A 1 190 ? 26.200 -6.876 -38.528 1.00 66.06 190 LEU A CA 1
ATOM 1562 C C . LEU A 1 190 ? 25.651 -8.084 -39.304 1.00 66.06 190 LEU A C 1
ATOM 1564 O O . LEU A 1 190 ? 26.433 -8.914 -39.747 1.00 66.06 190 LEU A O 1
ATOM 1568 N N . THR A 1 191 ? 24.331 -8.193 -39.479 1.00 59.72 191 THR A N 1
ATOM 1569 C CA . THR A 1 191 ? 23.697 -9.326 -40.187 1.00 59.72 191 THR A CA 1
ATOM 1570 C C . THR A 1 191 ? 23.577 -9.086 -41.704 1.00 59.72 191 THR A C 1
ATOM 1572 O O . THR A 1 191 ? 23.264 -10.005 -42.457 1.00 59.72 191 THR A O 1
ATOM 1575 N N . ILE A 1 192 ? 23.803 -7.851 -42.166 1.00 57.81 192 ILE A N 1
ATOM 1576 C CA . ILE A 1 192 ? 23.697 -7.448 -43.583 1.00 57.81 192 ILE A CA 1
ATOM 1577 C C . ILE A 1 192 ? 25.059 -7.538 -44.313 1.00 57.81 192 ILE A C 1
ATOM 1579 O O . ILE A 1 192 ? 25.105 -7.412 -45.538 1.00 57.81 192 ILE A O 1
ATOM 1583 N N . VAL A 1 193 ? 26.154 -7.798 -43.588 1.00 48.66 193 VAL A N 1
ATOM 1584 C CA . VAL A 1 193 ? 27.519 -8.001 -44.118 1.00 48.66 193 VAL A CA 1
ATOM 1585 C C . VAL A 1 193 ? 27.860 -9.486 -44.144 1.00 48.66 193 VAL A C 1
ATOM 1587 O O . VAL A 1 193 ? 28.437 -9.927 -45.164 1.00 48.66 193 VAL A O 1
#

Secondary structure (DSSP, 8-state):
-----TTS-HHHHHHHHHHHHHHHIIIIIHHHHHHTTTS-HHHHGGGTHHHHHHHHHHHHHHHHHHHSPPPPHHHHHHHTEEE-SS-TT--EEE----HHHHHHHHHHHHHHHHHHHHHHHHHT-HHHHHHHHHHHHHHHHHHHHHTTT---HHHHHHHHHHHHHHHHHHHHHHHHHHHHHHHHHHHHHHT--

Nearest PDB structures (foldseek):
  3pja-assembly1_L  TM=9.383E-01  e=8.063E-10  Homo sapiens
  3axj-assembly1_B  TM=9.055E-01  e=9.452E-10  Drosophila melanogaster
  5cwm-assembly1_A  TM=4.549E-01  e=1.094E-02  synthetic construct
  8e12-assembly1_C  TM=3.558E-01  e=1.547E-01  synthetic construct
  8e0o-assembly1_A  TM=3.564E-01  e=4.234E-01  synthetic construct

InterPro domains:
  IPR002848 Translin family [PF01997] (11-179)
  IPR002848 Translin family [PTHR10741] (6-183)
  IPR016068 Translin, N-terminal [G3DSA:1.20.58.190] (1-99)
  IPR016069 Translin, C-terminal [G3DSA:1.20.58.200] (102-185)
  IPR036081 Translin superfamily [SSF74784] (5-181)

Solvent-accessible surface area (backbone atoms only — not comparable to full-atom values): 10924 Å² total; per-residue (Å²): 136,92,76,88,52,102,82,64,57,71,64,59,55,50,54,52,49,52,53,50,54,51,45,46,46,70,47,55,52,42,49,52,15,61,72,43,58,97,52,69,57,78,82,51,34,87,82,48,45,67,61,50,18,55,50,42,18,52,49,32,49,52,42,31,76,76,70,66,45,84,72,53,72,68,60,50,58,59,66,40,50,42,76,42,89,81,52,97,77,62,48,74,33,51,58,88,77,58,70,65,49,54,52,52,8,56,41,54,31,35,60,57,52,32,55,50,29,54,51,31,52,72,72,65,40,57,68,63,29,50,52,49,51,53,49,51,50,55,51,49,57,52,49,60,60,48,53,79,74,51,86,46,75,64,54,55,51,48,52,50,52,34,50,53,31,48,53,52,42,53,53,51,51,51,58,48,54,52,53,54,51,54,53,52,53,54,56,55,58,67,73,76,111

Foldseek 3Di:
DQDDDPPDDPVVSLVVLVVVLVVCLVPVLVVVQVVCVPHDLVVCCVVCLVVLLQSLLSVQLSCCVVPVDGDDPVNVQVSQWDWDPPDPVRDITGHDDDPVSNLNSVLCNLVVLLVVLLVCLVVVNLVSLVSSLVSLVVSLVVLVVCCVPDDDPSSVVSSVVSVVSSVSSVVSSVVSVVVVVVVVVVVVVVVVD

pLDDT: mean 89.11, std 12.3, range [41.34, 98.38]